Protein AF-A0A536WD05-F1 (afdb_monomer_lite)

pLDDT: mean 82.6, std 15.89, range [33.62, 97.75]

Radius of gyration: 18.98 Å; chains: 1; bounding box: 64×33×50 Å

Structure (mmCIF, N/CA/C/O backbone):
data_AF-A0A536WD05-F1
#
_entry.id   AF-A0A536WD05-F1
#
loop_
_atom_site.group_PDB
_atom_site.id
_atom_site.type_symbol
_atom_site.label_atom_id
_atom_site.label_alt_id
_atom_site.label_comp_id
_atom_site.label_asym_id
_atom_site.label_entity_id
_atom_site.label_seq_id
_atom_site.pdbx_PDB_ins_code
_atom_site.Cartn_x
_atom_site.Cartn_y
_atom_site.Cartn_z
_atom_site.occupancy
_atom_site.B_iso_or_equiv
_atom_site.auth_seq_id
_atom_site.auth_comp_id
_atom_site.auth_asym_id
_atom_site.auth_atom_id
_atom_site.pdbx_PDB_model_num
ATOM 1 N N . MET A 1 1 ? -46.329 0.383 12.039 1.00 33.62 1 MET A N 1
ATOM 2 C CA . MET A 1 1 ? -45.441 0.235 13.213 1.00 33.62 1 MET A CA 1
ATOM 3 C C . MET A 1 1 ? -44.274 -0.648 12.807 1.00 33.62 1 MET A C 1
ATOM 5 O O . MET A 1 1 ? -44.513 -1.799 12.486 1.00 33.62 1 MET A O 1
ATOM 9 N N . ASN A 1 2 ? -43.051 -0.114 12.741 1.00 37.50 2 ASN A N 1
ATOM 10 C CA . ASN A 1 2 ? -41.846 -0.900 12.438 1.00 37.50 2 ASN A CA 1
ATOM 11 C C . ASN A 1 2 ? -40.725 -0.540 13.429 1.00 37.50 2 ASN A C 1
ATOM 13 O O . ASN A 1 2 ? -39.646 -0.077 13.074 1.00 37.50 2 ASN A O 1
ATOM 17 N N . THR A 1 3 ? -41.047 -0.675 14.714 1.00 41.19 3 THR A N 1
ATOM 18 C CA . THR A 1 3 ? -40.271 -0.136 15.839 1.00 41.19 3 THR A CA 1
ATOM 19 C C . THR A 1 3 ? -39.058 -1.006 16.205 1.00 41.19 3 THR A C 1
ATOM 21 O O . THR A 1 3 ? -38.099 -0.501 16.779 1.00 41.19 3 THR A O 1
ATOM 24 N N . MET A 1 4 ? -39.035 -2.291 15.823 1.00 36.94 4 MET A N 1
ATOM 25 C CA . MET A 1 4 ? -37.936 -3.204 16.184 1.00 36.94 4 MET A CA 1
ATOM 26 C C . MET A 1 4 ? -36.643 -2.952 15.397 1.00 36.94 4 MET A C 1
ATOM 28 O O . MET A 1 4 ? -35.573 -2.905 15.994 1.00 36.94 4 MET A O 1
ATOM 32 N N . ALA A 1 5 ? -36.707 -2.730 14.079 1.00 42.25 5 ALA A N 1
ATOM 33 C CA . ALA A 1 5 ? -35.500 -2.541 13.260 1.00 42.25 5 ALA A CA 1
ATOM 34 C C . ALA A 1 5 ? -34.721 -1.259 13.619 1.00 42.25 5 ALA A C 1
ATOM 36 O O . ALA A 1 5 ? -33.502 -1.205 13.457 1.00 42.25 5 ALA A O 1
ATOM 37 N N . SER A 1 6 ? -35.421 -0.242 14.136 1.00 42.59 6 SER A N 1
ATOM 38 C CA . SER A 1 6 ? -34.805 0.992 14.629 1.00 42.59 6 SER A CA 1
ATOM 39 C C . SER A 1 6 ? -34.075 0.762 15.954 1.00 42.59 6 SER A C 1
ATOM 41 O O . SER A 1 6 ? -32.933 1.188 16.083 1.00 42.59 6 SER A O 1
ATOM 43 N N . ALA A 1 7 ? -34.683 0.037 16.901 1.00 37.22 7 ALA A N 1
ATOM 44 C CA . ALA A 1 7 ? -34.113 -0.194 18.231 1.00 37.22 7 ALA A CA 1
ATOM 45 C C . ALA A 1 7 ? -32.790 -0.986 18.193 1.00 37.22 7 ALA A C 1
ATOM 47 O O . ALA A 1 7 ? -31.834 -0.613 18.869 1.00 37.22 7 ALA A O 1
ATOM 48 N N . PHE A 1 8 ? -32.681 -2.011 17.335 1.00 37.34 8 PHE A N 1
ATOM 49 C CA . PHE A 1 8 ? -31.448 -2.806 17.198 1.00 37.34 8 PHE A CA 1
ATOM 50 C C . PHE A 1 8 ? -30.263 -2.032 16.592 1.00 37.34 8 PHE A C 1
ATOM 52 O O . PHE A 1 8 ? -29.109 -2.354 16.876 1.00 37.34 8 PHE A O 1
ATOM 59 N N . LYS A 1 9 ? -30.519 -1.012 15.760 1.00 48.38 9 LYS A N 1
ATOM 60 C CA . LYS A 1 9 ? -29.463 -0.125 15.239 1.00 48.38 9 LYS A CA 1
ATOM 61 C C . LYS A 1 9 ? -28.975 0.855 16.305 1.00 48.38 9 LYS A C 1
ATOM 63 O O . LYS A 1 9 ? -27.773 1.079 16.417 1.00 48.38 9 LYS A O 1
ATOM 68 N N . THR A 1 10 ? -29.889 1.403 17.106 1.00 47.12 10 THR A N 1
ATOM 69 C CA . THR A 1 10 ? -29.554 2.363 18.169 1.00 47.12 10 THR A CA 1
ATOM 70 C C . THR A 1 10 ? -28.717 1.723 19.282 1.00 47.12 10 THR A C 1
ATOM 72 O O . THR A 1 10 ? -27.829 2.374 19.829 1.00 47.12 10 THR A O 1
ATOM 75 N N . ASP A 1 11 ? -28.938 0.438 19.573 1.00 50.78 11 ASP A N 1
ATOM 76 C CA . ASP A 1 11 ? -28.195 -0.298 20.606 1.00 50.78 11 ASP A CA 1
ATOM 77 C C . ASP A 1 11 ? -26.750 -0.637 20.185 1.00 50.78 11 ASP A C 1
ATOM 79 O O . ASP A 1 11 ? -25.825 -0.589 20.995 1.00 50.78 11 ASP A O 1
ATOM 83 N N . ARG A 1 12 ? -26.515 -0.901 18.888 1.00 54.47 12 ARG A N 1
ATOM 84 C CA . ARG A 1 12 ? -25.163 -1.140 18.345 1.00 54.47 12 ARG A CA 1
ATOM 85 C C . ARG A 1 12 ? -24.287 0.111 18.343 1.00 54.47 12 ARG A C 1
ATOM 87 O O . ARG A 1 12 ? -23.110 0.007 18.671 1.00 54.47 12 ARG A O 1
ATOM 94 N N . ALA A 1 13 ? -24.847 1.279 18.025 1.00 52.22 13 ALA A N 1
ATOM 95 C CA . ALA A 1 13 ? -24.113 2.545 18.072 1.00 52.22 13 ALA A CA 1
ATOM 96 C C . ALA A 1 13 ? -23.772 2.961 19.518 1.00 52.22 13 ALA A C 1
ATOM 98 O O . ALA A 1 13 ? -22.668 3.432 19.776 1.00 52.22 13 ALA A O 1
ATOM 99 N N . ARG A 1 14 ? -24.668 2.699 20.485 1.00 57.09 14 ARG A N 1
ATOM 100 C CA . ARG A 1 14 ? -24.424 2.938 21.924 1.00 57.09 14 ARG A CA 1
ATOM 101 C C . ARG A 1 14 ? -23.335 2.050 22.535 1.00 57.09 14 ARG A C 1
ATOM 103 O O . ARG A 1 14 ? -22.812 2.384 23.593 1.00 57.09 14 ARG A O 1
ATOM 110 N N . ALA A 1 15 ? -22.978 0.941 21.889 1.00 66.62 15 ALA A N 1
ATOM 111 C CA . ALA A 1 15 ? -21.948 0.030 22.381 1.00 66.62 15 ALA A CA 1
ATOM 112 C C . ALA A 1 15 ? -20.508 0.543 22.171 1.00 66.62 15 ALA A C 1
ATOM 114 O O . ALA A 1 15 ? -19.585 0.007 22.796 1.00 66.62 15 ALA A O 1
ATOM 115 N N . TRP A 1 16 ? -20.307 1.547 21.311 1.00 75.19 16 TRP A N 1
ATOM 116 C CA . TRP A 1 16 ? -18.997 2.115 20.981 1.00 75.19 16 TRP A CA 1
ATOM 117 C C . TRP A 1 16 ? -18.720 3.382 21.794 1.00 75.19 16 TRP A C 1
ATOM 119 O O . TRP A 1 16 ? -18.920 4.499 21.324 1.00 75.19 16 TRP A O 1
ATOM 129 N N . THR A 1 17 ? -18.258 3.207 23.033 1.00 80.75 17 THR A N 1
ATOM 130 C CA . THR A 1 17 ? -17.776 4.323 23.862 1.00 80.75 17 THR A CA 1
ATOM 131 C C . THR A 1 17 ? -16.329 4.682 23.514 1.00 80.75 17 THR A C 1
ATOM 133 O O . THR A 1 17 ? -15.600 3.857 22.951 1.00 80.75 17 THR A O 1
ATOM 136 N N . ARG A 1 18 ? -15.885 5.898 23.869 1.00 80.06 18 ARG A N 1
ATOM 137 C CA . ARG A 1 18 ? -14.499 6.345 23.633 1.00 80.06 18 AR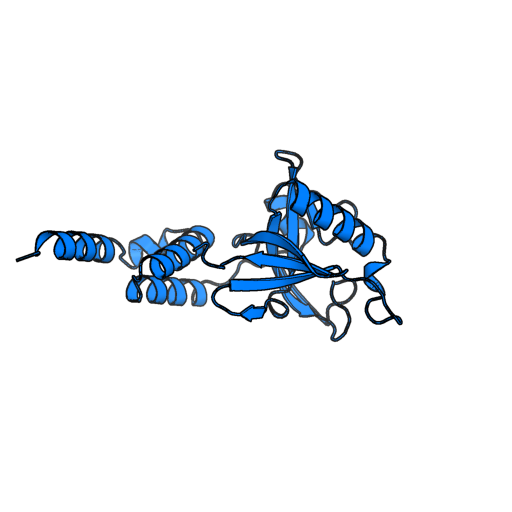G A CA 1
ATOM 138 C C . ARG A 1 18 ? -13.488 5.392 24.273 1.00 80.06 18 ARG A C 1
ATOM 140 O O . ARG A 1 18 ? -12.523 5.014 23.623 1.00 80.06 18 ARG A O 1
ATOM 147 N N . GLU A 1 19 ? -13.773 4.904 25.478 1.00 82.62 19 GLU A N 1
ATOM 148 C CA . GLU A 1 19 ? -12.911 3.977 26.219 1.00 82.62 19 GLU A CA 1
ATOM 149 C C . GLU A 1 19 ? -12.707 2.649 25.477 1.00 82.62 19 GLU A C 1
ATOM 151 O O . GLU A 1 19 ? -11.612 2.092 25.493 1.00 82.62 19 GLU A O 1
ATOM 156 N N . ARG A 1 20 ? -13.744 2.130 24.802 1.00 85.88 20 ARG A N 1
ATOM 157 C CA . ARG A 1 20 ? -13.625 0.905 23.994 1.00 85.88 20 ARG A CA 1
ATOM 158 C C . ARG A 1 20 ? -12.842 1.145 22.715 1.00 85.88 20 ARG A C 1
ATOM 160 O O . ARG A 1 20 ? -12.033 0.305 22.334 1.00 85.88 20 ARG A O 1
ATOM 167 N N . LEU A 1 21 ? -13.081 2.277 22.059 1.00 87.94 21 LEU A N 1
ATOM 168 C CA . LEU A 1 21 ? -12.335 2.655 20.862 1.00 87.94 21 LEU A CA 1
ATOM 169 C C . LEU A 1 21 ? -10.852 2.872 21.177 1.00 87.94 21 LEU A C 1
ATOM 171 O O . LEU A 1 21 ? -10.001 2.524 20.361 1.00 87.94 21 LEU A O 1
ATOM 175 N N . ASP A 1 22 ? -10.530 3.352 22.380 1.00 85.12 22 ASP A N 1
ATOM 176 C CA . ASP A 1 22 ? -9.147 3.557 22.794 1.00 85.12 22 ASP A CA 1
ATOM 177 C C . ASP A 1 22 ? -8.346 2.257 22.970 1.00 85.12 22 ASP A C 1
ATOM 179 O O . ASP A 1 22 ? -7.123 2.257 22.817 1.00 85.12 22 ASP A O 1
ATOM 183 N N . GLN A 1 23 ? -9.014 1.127 23.198 1.00 88.50 23 GLN A N 1
ATOM 184 C CA . GLN A 1 23 ? -8.363 -0.185 23.303 1.00 88.50 23 GLN A CA 1
ATOM 185 C C . GLN A 1 23 ? -8.034 -0.813 21.944 1.00 88.50 23 GLN A C 1
ATOM 187 O O . GLN A 1 23 ? -7.237 -1.747 21.879 1.00 88.50 23 GLN A O 1
ATOM 192 N N . LEU A 1 24 ? -8.634 -0.318 20.860 1.00 88.88 24 LEU A N 1
ATOM 193 C CA . LEU A 1 24 ? -8.405 -0.843 19.520 1.00 88.88 24 LEU A CA 1
ATOM 194 C C . LEU A 1 24 ? -7.033 -0.415 18.994 1.00 88.88 24 LEU A C 1
ATOM 196 O O . LEU A 1 24 ? -6.584 0.716 19.199 1.00 88.88 24 LEU A O 1
ATOM 200 N N . SER A 1 25 ? -6.375 -1.297 18.247 1.00 87.31 25 SER A N 1
ATOM 201 C CA . SER A 1 25 ? -5.218 -0.933 17.431 1.00 87.31 25 SER A CA 1
ATOM 202 C C . SER A 1 25 ? -5.602 0.087 16.354 1.00 87.31 25 SER A C 1
ATOM 204 O O . SER A 1 25 ? -6.771 0.248 15.988 1.00 87.31 25 SER A O 1
ATOM 206 N N . ARG A 1 26 ? -4.602 0.770 15.781 1.00 87.19 26 ARG A N 1
ATOM 207 C CA . ARG A 1 26 ? -4.830 1.701 14.668 1.00 87.19 26 ARG A CA 1
ATOM 208 C C . ARG A 1 26 ? -5.541 1.018 13.494 1.00 87.19 26 ARG A C 1
ATOM 210 O O . ARG A 1 26 ? -6.485 1.583 12.949 1.00 87.19 26 ARG A O 1
ATOM 217 N N . GLN A 1 27 ? -5.135 -0.204 13.140 1.00 85.06 27 GLN A N 1
ATOM 218 C CA . GLN A 1 27 ? -5.760 -0.963 12.054 1.00 85.06 27 GLN A CA 1
ATOM 219 C C . GLN A 1 27 ? -7.220 -1.315 12.351 1.00 85.06 27 GLN A C 1
ATOM 221 O O . GLN A 1 27 ? -8.063 -1.246 11.458 1.00 85.06 27 GLN A O 1
ATOM 226 N N . GLU A 1 28 ? -7.535 -1.692 13.589 1.00 89.38 28 GLU A N 1
ATOM 227 C CA . GLU A 1 28 ? -8.911 -1.984 13.993 1.00 89.38 28 GLU A CA 1
ATOM 228 C C . GLU A 1 28 ? -9.788 -0.734 13.932 1.00 89.38 28 GLU A C 1
ATOM 230 O O . GLU A 1 28 ? -10.897 -0.816 13.409 1.00 89.38 28 GLU A O 1
ATOM 235 N N . LEU A 1 29 ? -9.277 0.429 14.354 1.00 90.62 29 LEU A N 1
ATOM 236 C CA . LEU A 1 29 ? -9.972 1.711 14.197 1.00 90.62 29 LEU A CA 1
ATOM 237 C C . LEU A 1 29 ? -10.206 2.070 12.725 1.00 90.62 29 LEU A C 1
ATOM 239 O O . LEU A 1 29 ? -11.310 2.478 12.372 1.00 90.62 29 LEU A O 1
ATOM 243 N N . VAL A 1 30 ? -9.212 1.874 11.850 1.00 88.25 30 VAL A N 1
ATOM 244 C CA . VAL A 1 30 ? -9.361 2.086 10.396 1.00 88.25 30 VAL A CA 1
ATOM 245 C C . VAL A 1 30 ? -10.428 1.154 9.814 1.00 88.25 30 VAL A C 1
ATOM 247 O O . VAL A 1 30 ? -11.301 1.590 9.061 1.00 88.25 30 VAL A O 1
ATOM 250 N N . ASN A 1 31 ? -10.402 -0.128 10.184 1.00 87.69 31 ASN A N 1
ATOM 251 C CA . ASN A 1 31 ? -11.386 -1.107 9.723 1.00 87.69 31 ASN A CA 1
ATOM 252 C C . ASN A 1 31 ? -12.795 -0.776 10.234 1.00 87.69 31 ASN A C 1
ATOM 254 O O . ASN A 1 31 ? -13.767 -0.882 9.483 1.00 87.69 31 ASN A O 1
ATOM 258 N N . LEU A 1 32 ? -12.915 -0.367 11.499 1.00 90.50 32 LEU A N 1
ATOM 259 C CA . LEU A 1 32 ? -14.179 0.032 12.105 1.00 90.50 32 LEU A CA 1
ATOM 260 C C . LEU A 1 32 ? -14.742 1.283 11.432 1.00 90.50 32 LEU A C 1
ATOM 262 O O . LEU A 1 32 ? -15.916 1.287 11.071 1.00 90.50 32 LEU A O 1
ATOM 266 N N . GLN A 1 33 ? -13.906 2.290 11.175 1.00 89.50 33 GLN A N 1
ATOM 267 C CA . GLN A 1 33 ? -14.286 3.491 10.434 1.00 89.50 33 GLN A CA 1
ATOM 268 C C . GLN A 1 33 ? -14.847 3.137 9.050 1.00 89.50 33 GLN A C 1
ATOM 270 O O . GLN A 1 33 ? -15.940 3.582 8.694 1.00 89.50 33 GLN A O 1
ATOM 275 N N . ALA A 1 34 ? -14.135 2.305 8.282 1.00 85.50 34 ALA A N 1
ATOM 276 C CA . ALA A 1 34 ? -14.573 1.880 6.953 1.00 85.50 34 ALA A CA 1
ATOM 277 C C . ALA A 1 34 ? -15.900 1.099 7.005 1.00 85.50 34 ALA A C 1
ATOM 279 O O . ALA A 1 34 ? -16.791 1.299 6.175 1.00 85.50 34 ALA A O 1
ATOM 280 N N . ASN A 1 35 ? -16.069 0.236 8.011 1.00 87.75 35 ASN A N 1
ATOM 281 C CA . ASN A 1 35 ? -17.315 -0.495 8.232 1.00 87.75 35 ASN A CA 1
ATOM 282 C C . ASN A 1 35 ? -18.477 0.432 8.604 1.00 87.75 35 ASN A C 1
ATOM 284 O O . ASN A 1 35 ? -19.557 0.297 8.030 1.00 87.75 35 ASN A O 1
ATOM 288 N N . ALA A 1 36 ? -18.257 1.388 9.507 1.00 88.00 36 ALA A N 1
ATOM 289 C CA . ALA A 1 36 ? -19.250 2.376 9.911 1.00 88.00 36 ALA A CA 1
ATOM 290 C C . ALA A 1 36 ? -19.717 3.213 8.709 1.00 88.00 36 ALA A C 1
ATOM 292 O O . ALA A 1 36 ? -20.918 3.342 8.470 1.00 88.00 36 ALA A O 1
ATOM 293 N N . GLN A 1 37 ? -18.786 3.672 7.863 1.00 86.12 37 GLN A N 1
ATOM 294 C CA . GLN A 1 37 ? -19.106 4.356 6.604 1.00 86.12 37 GLN A CA 1
ATOM 295 C C . GLN A 1 37 ? -19.948 3.483 5.666 1.00 86.12 37 GLN A C 1
ATOM 297 O O . GLN A 1 37 ? -20.934 3.950 5.093 1.00 86.12 37 GLN A O 1
ATOM 302 N N . ARG A 1 38 ? -19.596 2.198 5.522 1.00 82.50 38 ARG A N 1
ATOM 303 C CA . ARG A 1 38 ? -20.345 1.246 4.689 1.00 82.50 38 ARG A CA 1
ATOM 304 C C . ARG A 1 38 ? -21.769 1.015 5.204 1.00 82.50 38 ARG A C 1
ATOM 306 O O . ARG A 1 38 ? -22.671 0.823 4.393 1.00 82.50 38 ARG A O 1
ATOM 313 N N . LEU A 1 39 ? -21.962 1.034 6.522 1.00 86.31 39 LEU A N 1
ATOM 314 C CA . LEU A 1 39 ? -23.250 0.814 7.188 1.00 86.31 39 LEU A CA 1
ATOM 315 C C . LEU A 1 39 ? -24.082 2.097 7.374 1.00 86.31 39 LEU A C 1
ATOM 317 O O . LEU A 1 39 ? -25.237 2.010 7.788 1.00 86.31 39 LEU A O 1
ATOM 321 N N . GLY A 1 40 ? -23.531 3.268 7.036 1.00 83.25 40 GLY A N 1
ATOM 322 C CA . GLY A 1 40 ? -24.191 4.565 7.209 1.00 83.25 40 GLY A CA 1
ATOM 323 C C . GLY A 1 40 ? -24.153 5.107 8.643 1.00 83.25 40 GLY A C 1
ATOM 324 O O . GLY A 1 40 ? -24.903 6.024 8.964 1.00 83.25 40 GLY A O 1
ATOM 325 N N . GLU A 1 41 ? -23.288 4.569 9.503 1.00 87.75 41 GLU A N 1
ATOM 326 C CA . GLU A 1 41 ? -23.102 5.000 10.894 1.00 87.75 41 GLU A CA 1
ATOM 327 C C . GLU A 1 41 ? -22.134 6.196 10.961 1.00 87.75 41 GLU A C 1
ATOM 329 O O . GLU A 1 41 ? -20.961 6.064 11.313 1.00 87.75 41 GLU A O 1
ATOM 334 N N . GLN A 1 42 ? -22.615 7.380 10.564 1.00 85.25 42 GLN A N 1
ATOM 335 C CA . GLN A 1 42 ? -21.770 8.571 10.380 1.00 85.25 42 GLN A CA 1
ATOM 336 C C . GLN A 1 42 ? -21.097 9.060 11.671 1.00 85.25 42 GLN A C 1
ATOM 338 O O . GLN A 1 42 ? -19.925 9.426 11.636 1.00 85.25 42 GLN A O 1
ATOM 343 N N . GLU A 1 43 ? -21.799 9.028 12.807 1.00 87.38 43 GLU A N 1
ATOM 344 C CA . GLU A 1 43 ? -21.253 9.466 14.102 1.00 87.38 43 GLU A CA 1
ATOM 345 C C . GLU A 1 43 ? -20.075 8.590 14.547 1.00 87.38 43 GLU A C 1
ATOM 347 O O . GLU A 1 43 ? -19.021 9.102 14.920 1.00 87.38 43 GLU A O 1
ATOM 352 N N . LEU A 1 44 ? -20.209 7.265 14.421 1.00 88.06 44 LEU A N 1
ATOM 353 C CA . LEU A 1 44 ? -19.131 6.326 14.731 1.00 88.06 44 LEU A CA 1
ATOM 354 C C . LEU A 1 44 ? -17.944 6.497 13.776 1.00 88.06 44 LEU A C 1
ATOM 356 O O . LEU A 1 44 ? -16.791 6.477 14.210 1.00 88.06 44 LEU A O 1
ATOM 360 N N . ALA A 1 45 ? -18.210 6.700 12.482 1.00 88.94 45 ALA A N 1
ATOM 361 C CA . ALA A 1 45 ? -17.164 6.958 11.497 1.00 88.94 45 ALA A CA 1
ATOM 362 C C . ALA A 1 45 ? -16.385 8.251 11.802 1.00 88.94 45 ALA A C 1
ATOM 364 O O . ALA A 1 45 ? -15.160 8.266 11.665 1.00 88.94 45 ALA A O 1
ATOM 365 N N . ALA A 1 46 ? -17.076 9.311 12.233 1.00 88.81 46 ALA A N 1
ATOM 366 C CA . ALA A 1 46 ? -16.462 10.575 12.633 1.00 88.81 46 ALA A CA 1
ATOM 367 C C . ALA A 1 46 ? -15.650 10.434 13.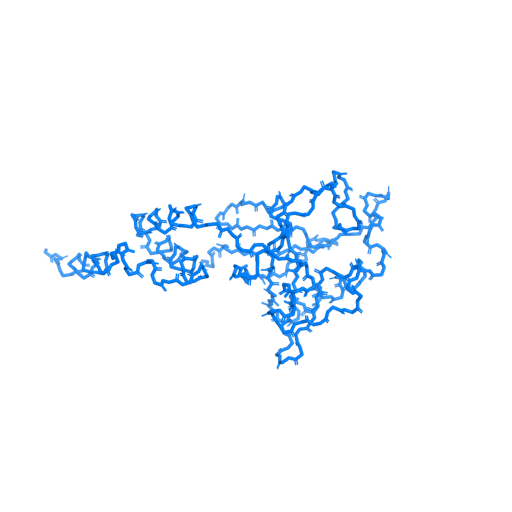929 1.00 88.81 46 ALA A C 1
ATOM 369 O O . ALA A 1 46 ? -14.526 10.925 14.000 1.00 88.81 46 ALA A O 1
ATOM 370 N N . LEU A 1 47 ? -16.163 9.698 14.921 1.00 89.56 47 LEU A N 1
ATOM 371 C CA . LEU A 1 47 ? -15.444 9.431 16.168 1.00 89.56 47 LEU A CA 1
ATOM 372 C C . LEU A 1 47 ? -14.162 8.621 15.926 1.00 89.56 47 LEU A C 1
ATOM 374 O O . LEU A 1 47 ? -13.101 8.974 16.437 1.00 89.56 47 LEU A O 1
ATOM 378 N N . CYS A 1 48 ? -14.229 7.582 15.086 1.00 90.56 48 CYS A N 1
ATOM 379 C CA . CYS A 1 48 ? -13.036 6.838 14.677 1.00 90.56 48 CYS A CA 1
ATOM 380 C C . CYS A 1 48 ? -12.040 7.739 13.927 1.00 90.56 48 CYS A C 1
ATOM 382 O O . CYS A 1 48 ? -10.837 7.617 14.147 1.00 90.56 48 CYS A O 1
ATOM 384 N N . ALA A 1 49 ? -12.521 8.649 13.068 1.00 88.94 49 ALA A N 1
ATOM 385 C CA . ALA A 1 49 ? -11.667 9.598 12.349 1.00 88.94 49 ALA A CA 1
ATOM 386 C C . ALA A 1 49 ? -10.896 10.511 13.312 1.00 88.94 49 ALA A C 1
ATOM 388 O O . ALA A 1 49 ? -9.676 10.605 13.206 1.00 88.94 49 ALA A O 1
ATOM 389 N N . ALA A 1 50 ? -11.591 11.112 14.282 1.00 88.69 50 ALA A N 1
ATOM 390 C CA . ALA A 1 50 ? -10.985 11.992 15.278 1.00 88.69 50 ALA A CA 1
ATOM 391 C C . ALA A 1 50 ? -9.908 11.263 16.100 1.00 88.69 50 ALA A C 1
ATOM 393 O O . ALA A 1 50 ? -8.788 11.751 16.230 1.00 88.69 50 ALA A O 1
ATOM 394 N N . LEU A 1 51 ? -10.191 10.042 16.568 1.00 89.81 51 LEU A N 1
ATOM 395 C CA . LEU A 1 51 ? -9.207 9.233 17.301 1.00 89.81 51 LEU A CA 1
ATOM 396 C C . LEU A 1 51 ? -7.990 8.857 16.438 1.00 89.81 51 LEU A C 1
ATOM 398 O O . LEU A 1 51 ? -6.864 8.796 16.930 1.00 89.81 51 LEU A O 1
ATOM 402 N N . LEU A 1 52 ? -8.187 8.607 15.141 1.00 88.69 52 LEU A N 1
ATOM 403 C CA . LEU A 1 52 ? -7.092 8.322 14.207 1.00 88.69 52 LEU A CA 1
ATOM 404 C C . LEU A 1 52 ? -6.210 9.545 13.919 1.00 88.69 52 LEU A C 1
ATOM 406 O O . LEU A 1 52 ? -5.029 9.355 13.595 1.00 88.69 52 LEU A O 1
ATOM 410 N N . GLU A 1 53 ? -6.771 10.753 14.008 1.00 84.75 53 GLU A N 1
ATOM 411 C CA . GLU A 1 53 ? -6.051 12.027 13.900 1.00 84.75 53 GLU A CA 1
ATOM 412 C C . GLU A 1 53 ? -5.271 12.354 15.175 1.00 84.75 53 GLU A C 1
ATOM 414 O O . GLU A 1 53 ? -4.103 12.728 15.087 1.00 84.75 53 GLU A O 1
ATOM 419 N N . GLU A 1 54 ? -5.874 12.146 16.349 1.00 85.94 54 GLU A N 1
ATOM 420 C CA . GLU A 1 54 ? -5.222 12.339 17.651 1.00 85.94 54 GLU A CA 1
ATOM 421 C C . GLU A 1 54 ? -4.047 11.369 17.860 1.00 85.94 54 GLU A C 1
ATOM 423 O O . GLU A 1 54 ? -3.063 11.698 18.527 1.00 85.94 54 GLU A O 1
ATOM 428 N N . ARG A 1 55 ? -4.123 10.163 17.283 1.00 84.31 55 ARG A N 1
ATOM 429 C CA . ARG A 1 55 ? -3.076 9.148 17.431 1.00 84.31 55 ARG A CA 1
ATOM 430 C C . ARG A 1 55 ? -1.881 9.427 16.523 1.00 84.31 55 ARG A C 1
ATOM 432 O O . ARG A 1 55 ? -2.012 9.284 15.298 1.00 84.31 55 ARG A O 1
ATOM 439 N N . PRO A 1 56 ? -0.685 9.688 17.087 1.00 77.06 56 PRO A N 1
ATOM 440 C CA . PRO A 1 56 ? 0.518 9.808 16.283 1.00 77.06 56 PRO A CA 1
ATOM 441 C C . PRO A 1 56 ? 0.770 8.499 15.532 1.00 77.06 56 PRO A C 1
ATOM 443 O O . PRO A 1 56 ? 0.659 7.402 16.083 1.00 77.06 56 PRO A O 1
ATOM 446 N N . ARG A 1 57 ? 1.104 8.608 14.245 1.00 79.94 57 ARG A N 1
ATOM 447 C CA . ARG A 1 57 ? 1.496 7.445 13.444 1.00 79.94 57 ARG A CA 1
ATOM 448 C C . ARG A 1 57 ? 2.871 6.982 13.897 1.00 79.94 57 ARG A C 1
ATOM 450 O O . ARG A 1 57 ? 3.811 7.777 13.934 1.00 79.94 57 ARG A O 1
ATOM 457 N N . LYS A 1 58 ? 3.012 5.688 14.171 1.00 81.31 58 LYS A N 1
ATOM 458 C CA . LYS A 1 58 ? 4.315 5.085 14.439 1.00 81.31 58 LYS A CA 1
ATOM 459 C C . LYS A 1 58 ? 5.031 4.809 13.119 1.00 81.31 58 LYS A C 1
ATOM 461 O O . LYS A 1 58 ? 5.000 3.701 12.590 1.00 81.31 58 LYS A O 1
ATOM 466 N N . LEU A 1 59 ? 5.644 5.854 12.570 1.00 87.25 59 LEU A N 1
ATOM 467 C CA . LEU A 1 59 ? 6.419 5.752 11.340 1.00 87.25 59 LEU A CA 1
ATOM 468 C C . LEU A 1 59 ? 7.732 5.013 11.601 1.00 87.25 59 LEU A C 1
ATOM 470 O O . LEU A 1 59 ? 8.404 5.242 12.608 1.00 87.25 59 LEU A O 1
ATOM 474 N N . MET A 1 60 ? 8.105 4.127 10.684 1.00 89.69 60 MET A N 1
ATOM 475 C CA . MET A 1 60 ? 9.350 3.371 10.779 1.00 89.69 60 MET A CA 1
ATOM 476 C C . MET A 1 60 ? 10.116 3.334 9.452 1.00 89.69 60 MET A C 1
ATOM 478 O O . MET A 1 60 ? 9.536 3.602 8.394 1.00 89.69 60 MET A O 1
ATOM 482 N N . PRO A 1 61 ? 11.423 3.008 9.479 1.00 89.38 61 PRO A N 1
ATOM 483 C CA . PRO A 1 61 ? 12.206 2.832 8.262 1.00 89.38 61 PRO A CA 1
ATOM 484 C C . PRO A 1 61 ? 11.597 1.770 7.344 1.00 89.38 61 PRO A C 1
ATOM 486 O O . PRO A 1 61 ? 11.066 0.767 7.826 1.00 89.38 61 PRO A O 1
ATOM 489 N N . ARG A 1 62 ? 11.737 1.954 6.022 1.00 89.50 62 ARG A N 1
ATOM 490 C CA . ARG A 1 62 ? 11.163 1.060 5.002 1.00 89.50 62 ARG A CA 1
ATOM 491 C C . ARG A 1 62 ? 11.450 -0.411 5.284 1.00 89.50 62 ARG A C 1
ATOM 493 O O . ARG A 1 62 ? 10.529 -1.213 5.324 1.00 89.50 62 ARG A O 1
ATOM 500 N N . THR A 1 63 ? 12.715 -0.757 5.495 1.00 91.25 63 THR A N 1
ATOM 501 C CA . THR A 1 63 ? 13.139 -2.145 5.717 1.00 91.25 63 THR A CA 1
ATOM 502 C C . THR A 1 63 ? 12.403 -2.780 6.895 1.00 91.25 63 THR A C 1
ATOM 504 O O . THR A 1 63 ? 11.796 -3.833 6.733 1.00 91.25 63 THR A O 1
ATOM 507 N N . ARG A 1 64 ? 12.332 -2.078 8.033 1.00 92.44 64 ARG A N 1
ATOM 508 C CA . ARG A 1 64 ? 11.595 -2.540 9.218 1.00 92.44 64 ARG A CA 1
ATOM 509 C C . ARG A 1 64 ? 10.091 -2.660 8.980 1.00 92.44 64 ARG A C 1
ATOM 511 O O . ARG A 1 64 ? 9.480 -3.582 9.507 1.00 92.44 64 ARG A O 1
ATOM 518 N N . ALA A 1 65 ? 9.497 -1.771 8.182 1.00 92.31 65 ALA A N 1
ATOM 519 C CA . ALA A 1 65 ? 8.077 -1.861 7.844 1.00 92.31 65 ALA A CA 1
ATOM 520 C C . ALA A 1 65 ? 7.759 -3.128 7.039 1.00 92.31 65 ALA A C 1
ATOM 522 O O . ALA A 1 65 ? 6.777 -3.805 7.328 1.00 92.31 65 ALA A O 1
ATOM 523 N N . PHE A 1 66 ? 8.603 -3.482 6.067 1.00 93.69 66 PHE A N 1
ATOM 524 C CA . PHE A 1 66 ? 8.455 -4.728 5.311 1.00 93.69 66 PHE A CA 1
ATOM 525 C C . PHE A 1 66 ? 8.702 -5.963 6.190 1.00 93.69 66 PHE A C 1
ATOM 527 O O . PHE A 1 66 ? 7.914 -6.908 6.147 1.00 93.69 66 PHE A O 1
ATOM 534 N N . GLU A 1 67 ? 9.720 -5.935 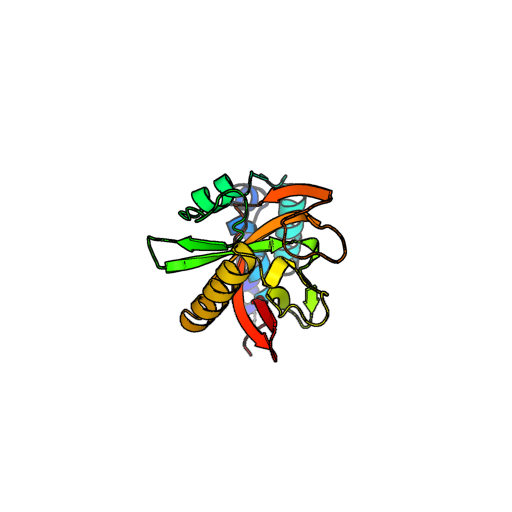7.051 1.00 94.62 67 GLU A N 1
ATOM 535 C CA . GLU A 1 67 ? 10.013 -7.027 7.989 1.00 94.62 67 GLU A CA 1
ATOM 536 C C . GLU A 1 67 ? 8.871 -7.256 8.990 1.00 94.62 67 GLU A C 1
ATOM 538 O O . GLU A 1 67 ? 8.497 -8.400 9.243 1.00 94.62 67 GLU 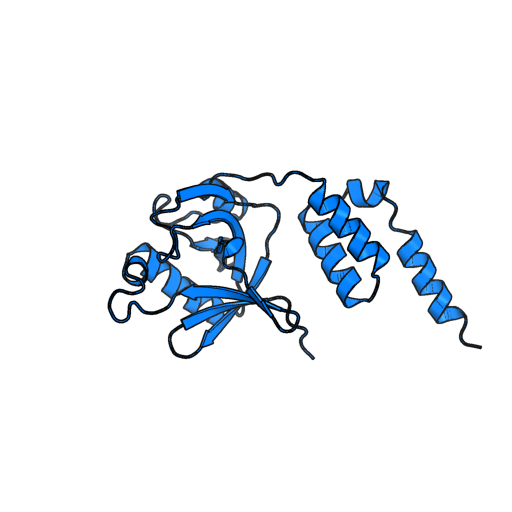A O 1
ATOM 543 N N . ALA A 1 68 ? 8.230 -6.191 9.488 1.00 92.50 68 ALA A N 1
ATOM 544 C CA . ALA A 1 68 ? 7.024 -6.281 10.320 1.00 92.50 68 ALA A CA 1
ATOM 545 C C . ALA A 1 68 ? 5.834 -6.932 9.583 1.00 92.50 68 ALA A C 1
ATOM 547 O O . ALA A 1 68 ? 4.877 -7.407 10.200 1.00 92.50 68 ALA A O 1
ATOM 548 N N . ARG A 1 69 ? 5.893 -6.990 8.248 1.00 91.94 69 ARG A N 1
ATOM 549 C CA . ARG A 1 69 ? 4.965 -7.728 7.383 1.00 91.94 69 ARG A CA 1
ATOM 550 C C . ARG A 1 69 ? 5.533 -9.069 6.906 1.00 91.94 69 ARG A C 1
ATOM 552 O O . ARG A 1 69 ? 4.970 -9.675 6.005 1.00 91.94 69 ARG A O 1
ATOM 559 N N . GLY A 1 70 ? 6.624 -9.566 7.483 1.00 94.38 70 GLY A N 1
ATOM 560 C CA . GLY A 1 70 ? 7.238 -10.835 7.081 1.00 94.38 70 GLY A CA 1
ATOM 561 C C . GLY A 1 70 ? 7.805 -10.822 5.657 1.00 94.38 70 GLY A C 1
ATOM 562 O O . GLY A 1 70 ? 7.887 -11.871 5.013 1.00 94.38 70 GLY A O 1
ATOM 563 N N . VAL A 1 71 ? 8.152 -9.641 5.143 1.00 96.19 71 VAL A N 1
ATOM 564 C CA . VAL A 1 71 ? 8.766 -9.463 3.828 1.00 96.19 71 VAL A CA 1
ATOM 565 C C . VAL A 1 71 ? 10.206 -9.010 4.001 1.00 96.19 71 VAL A C 1
ATOM 567 O O . VAL A 1 71 ? 10.480 -7.985 4.616 1.00 96.19 71 VAL A O 1
ATOM 570 N N . TRP A 1 72 ? 11.122 -9.753 3.389 1.00 95.50 72 TRP A N 1
ATOM 571 C CA . TRP A 1 72 ? 12.519 -9.362 3.256 1.00 95.50 72 TRP A CA 1
ATOM 572 C C . TRP A 1 72 ? 12.726 -8.849 1.838 1.00 95.50 72 TRP A C 1
ATOM 574 O O . TRP A 1 72 ? 12.503 -9.583 0.876 1.00 95.50 72 TRP A O 1
ATOM 584 N N . LEU A 1 73 ? 13.092 -7.574 1.720 1.00 93.69 73 LEU A N 1
ATOM 585 C CA . LEU A 1 73 ? 13.343 -6.925 0.434 1.00 93.69 73 LEU A CA 1
ATOM 586 C C . LEU A 1 73 ? 14.560 -7.549 -0.258 1.00 93.69 73 LEU A C 1
ATOM 588 O O . LEU A 1 73 ? 15.547 -7.856 0.412 1.00 93.69 73 LEU A O 1
ATOM 592 N N . TYR A 1 74 ? 14.496 -7.692 -1.585 1.00 92.31 74 TYR A N 1
ATOM 593 C CA . TYR A 1 74 ? 15.607 -8.226 -2.375 1.00 92.31 74 TYR A CA 1
ATOM 594 C C . TYR A 1 74 ? 16.843 -7.321 -2.284 1.00 92.31 74 TYR A C 1
ATOM 596 O O . TYR A 1 74 ? 17.923 -7.784 -1.921 1.00 92.31 74 TYR A O 1
ATOM 604 N N . ASP A 1 75 ? 16.669 -6.018 -2.525 1.00 90.94 75 ASP A N 1
ATOM 605 C CA . ASP A 1 75 ? 17.668 -4.993 -2.234 1.00 90.94 75 ASP A CA 1
ATOM 606 C C . ASP A 1 75 ? 17.095 -3.975 -1.228 1.00 90.94 75 ASP A C 1
ATOM 608 O O . ASP A 1 75 ? 16.323 -3.086 -1.601 1.00 90.94 75 ASP A O 1
ATOM 612 N N . PRO A 1 76 ? 17.504 -4.026 0.054 1.00 87.88 76 PRO A N 1
ATOM 613 C CA . PRO A 1 76 ? 17.053 -3.097 1.087 1.00 87.88 76 PRO A CA 1
ATOM 614 C C . PRO A 1 76 ? 17.337 -1.618 0.810 1.00 87.88 76 PRO A C 1
ATOM 616 O O . PRO A 1 76 ? 16.831 -0.778 1.557 1.00 87.88 76 PRO A O 1
ATOM 619 N N . ARG A 1 77 ? 18.153 -1.277 -0.201 1.00 84.00 77 ARG A N 1
ATOM 620 C CA . ARG A 1 77 ? 18.458 0.101 -0.617 1.00 84.00 77 ARG A CA 1
ATOM 621 C C . ARG A 1 77 ? 17.503 0.606 -1.689 1.00 84.00 77 ARG A C 1
ATOM 623 O O . ARG A 1 77 ? 17.108 1.770 -1.620 1.00 84.00 77 ARG A O 1
ATOM 630 N N . THR A 1 78 ? 17.073 -0.244 -2.614 1.00 85.50 78 THR A N 1
ATOM 631 C CA . THR A 1 78 ? 16.325 0.195 -3.802 1.00 85.50 78 THR A CA 1
ATOM 632 C C . THR A 1 78 ? 14.940 -0.432 -3.945 1.00 85.50 78 THR A C 1
ATOM 634 O O . THR A 1 78 ? 14.074 0.205 -4.535 1.00 85.50 78 THR A O 1
ATOM 637 N N . SER A 1 79 ? 14.670 -1.602 -3.362 1.00 90.06 79 SER A N 1
ATOM 638 C CA . SER A 1 79 ? 13.380 -2.286 -3.489 1.00 90.06 79 SER A CA 1
ATOM 639 C C . SER A 1 79 ? 12.257 -1.561 -2.737 1.00 90.06 79 SER A C 1
ATOM 641 O O . SER A 1 79 ? 12.401 -1.143 -1.587 1.00 90.06 79 SER A O 1
ATOM 643 N N . TRP A 1 80 ? 11.096 -1.455 -3.385 1.00 90.88 80 TRP A N 1
ATOM 644 C CA . TRP A 1 80 ? 9.887 -0.796 -2.855 1.00 90.88 80 TRP A CA 1
ATOM 645 C C . TRP A 1 80 ? 8.666 -1.717 -2.796 1.00 90.88 80 TRP A C 1
ATOM 647 O O . TRP A 1 80 ? 7.529 -1.285 -2.593 1.00 90.88 80 TRP A O 1
ATOM 657 N N . SER A 1 81 ? 8.905 -3.003 -2.999 1.00 94.12 81 SER A N 1
ATOM 658 C CA . SER A 1 81 ? 7.909 -4.062 -3.015 1.00 94.12 81 SER A CA 1
ATOM 659 C C . SER A 1 81 ? 8.601 -5.385 -2.729 1.00 94.12 81 SER A C 1
ATOM 661 O O . SER A 1 81 ? 9.798 -5.497 -2.963 1.00 94.12 81 SER A O 1
ATOM 663 N N . GLY A 1 82 ? 7.861 -6.377 -2.259 1.00 96.06 82 GLY A N 1
ATOM 664 C CA . GLY A 1 82 ? 8.381 -7.720 -2.048 1.00 96.06 82 GLY A CA 1
ATOM 665 C C . GLY A 1 82 ? 7.263 -8.739 -1.894 1.00 96.06 82 GLY A C 1
ATOM 666 O O . GLY A 1 82 ? 6.090 -8.386 -1.753 1.00 96.06 82 GLY A O 1
ATOM 667 N N . VAL A 1 83 ? 7.636 -10.015 -1.905 1.00 97.19 83 VAL A N 1
ATOM 668 C CA . VAL A 1 83 ? 6.711 -11.136 -1.722 1.00 97.19 83 VAL A CA 1
ATOM 669 C C . VAL A 1 83 ? 6.940 -11.760 -0.354 1.00 97.19 83 VAL A C 1
ATOM 671 O O . VAL A 1 83 ? 8.058 -12.140 -0.002 1.00 97.19 83 VAL A O 1
ATOM 674 N N . ARG A 1 84 ? 5.870 -11.889 0.426 1.00 96.56 84 ARG A N 1
ATOM 675 C CA . ARG A 1 84 ? 5.902 -12.559 1.725 1.00 96.56 84 ARG A CA 1
ATOM 676 C C . ARG A 1 84 ? 6.052 -14.061 1.532 1.00 96.56 84 ARG A C 1
ATOM 678 O O . ARG A 1 84 ? 5.254 -14.681 0.838 1.00 96.56 84 ARG A O 1
ATOM 685 N N . LYS A 1 85 ? 7.060 -14.661 2.171 1.00 94.31 85 LYS A N 1
ATOM 686 C CA . LYS A 1 85 ? 7.358 -16.097 2.013 1.00 94.31 85 LYS A CA 1
ATOM 687 C C . LYS A 1 85 ? 6.262 -17.015 2.560 1.00 94.31 85 LYS A C 1
ATOM 689 O O . LYS A 1 85 ? 6.108 -18.116 2.054 1.00 94.31 85 LYS A O 1
ATOM 694 N N . ALA A 1 86 ? 5.540 -16.574 3.591 1.00 95.38 86 ALA A N 1
ATOM 695 C CA . ALA A 1 86 ? 4.570 -17.405 4.302 1.00 95.38 86 ALA A CA 1
ATOM 696 C C . ALA A 1 86 ? 3.333 -17.764 3.459 1.00 95.38 86 ALA A C 1
ATOM 698 O O . ALA A 1 86 ? 2.843 -18.883 3.547 1.00 95.38 86 ALA A O 1
ATOM 699 N N . ASP A 1 87 ? 2.833 -16.822 2.659 1.00 94.19 87 ASP A N 1
ATOM 700 C CA . ASP A 1 87 ? 1.553 -16.931 1.945 1.00 94.19 87 ASP A CA 1
ATOM 701 C C . ASP A 1 87 ? 1.619 -16.433 0.491 1.00 94.19 87 ASP A C 1
ATOM 703 O O . ASP A 1 87 ? 0.633 -16.496 -0.240 1.00 94.19 87 ASP A O 1
ATOM 707 N N . GLY A 1 88 ? 2.767 -15.916 0.047 1.00 94.75 88 GLY A N 1
ATOM 708 C CA . GLY A 1 88 ? 2.880 -15.275 -1.255 1.00 94.75 88 GLY A CA 1
ATOM 709 C C . GLY A 1 88 ? 2.153 -13.928 -1.333 1.00 94.75 88 GLY A C 1
ATOM 710 O O . GLY A 1 88 ? 1.906 -13.429 -2.426 1.00 94.75 88 GLY A O 1
ATOM 711 N N . ALA A 1 89 ? 1.794 -13.274 -0.233 1.00 96.00 89 ALA A N 1
ATOM 712 C CA . ALA A 1 89 ? 1.211 -11.942 -0.337 1.00 96.00 89 ALA A CA 1
ATOM 713 C C . ALA A 1 89 ? 2.232 -10.969 -0.953 1.00 96.00 89 ALA A C 1
ATOM 715 O O . ALA A 1 89 ? 3.356 -10.829 -0.460 1.00 96.00 89 ALA A O 1
ATOM 716 N N . VAL A 1 90 ? 1.845 -10.288 -2.034 1.00 97.69 90 VAL A N 1
ATOM 717 C CA . VAL A 1 90 ? 2.630 -9.176 -2.580 1.00 97.69 90 VAL A CA 1
ATOM 718 C C . VAL A 1 90 ? 2.407 -7.966 -1.681 1.00 97.69 90 VAL A C 1
ATOM 720 O O . VAL A 1 90 ? 1.268 -7.565 -1.453 1.00 97.69 90 VAL A O 1
ATOM 723 N N . VAL A 1 91 ? 3.487 -7.384 -1.170 1.00 96.69 91 VAL A N 1
ATOM 724 C CA . VAL A 1 91 ? 3.456 -6.173 -0.346 1.00 96.69 91 VAL A CA 1
ATOM 725 C C . VAL A 1 91 ? 4.179 -5.064 -1.096 1.00 96.69 91 VAL A C 1
ATOM 727 O O . VAL A 1 91 ? 5.282 -5.267 -1.602 1.00 96.69 91 VAL A O 1
ATOM 730 N N . MET A 1 92 ? 3.573 -3.884 -1.177 1.00 95.31 92 MET A N 1
ATOM 731 C CA . MET A 1 92 ? 4.137 -2.725 -1.864 1.00 95.31 92 MET A CA 1
ATOM 732 C C . MET A 1 92 ? 4.070 -1.485 -0.984 1.00 95.31 92 MET A C 1
ATOM 734 O O . MET A 1 92 ? 3.081 -1.253 -0.294 1.00 95.31 92 MET A O 1
ATOM 738 N N . ALA A 1 93 ? 5.094 -0.642 -1.054 1.00 91.94 93 ALA A N 1
ATOM 739 C CA . ALA A 1 93 ? 5.006 0.693 -0.485 1.00 91.94 93 ALA A CA 1
ATOM 740 C C . ALA A 1 93 ? 4.249 1.616 -1.452 1.00 91.94 93 ALA A C 1
ATOM 742 O O . ALA A 1 93 ? 4.472 1.556 -2.667 1.00 91.94 93 ALA A O 1
ATOM 743 N N . LEU A 1 94 ? 3.357 2.451 -0.923 1.00 90.81 94 LEU A N 1
ATOM 744 C CA . LEU A 1 94 ? 2.558 3.422 -1.665 1.00 90.81 94 LEU A CA 1
ATOM 745 C C . LEU A 1 94 ? 2.762 4.807 -1.053 1.00 90.81 94 LEU A C 1
ATOM 747 O O . LEU A 1 94 ? 2.494 5.002 0.131 1.00 90.81 94 LEU A O 1
ATOM 751 N N . TRP A 1 95 ? 3.174 5.790 -1.849 1.00 86.62 95 TRP A N 1
ATOM 752 C CA . TRP A 1 95 ? 3.225 7.174 -1.383 1.00 86.62 95 TRP A CA 1
ATOM 753 C C . TRP A 1 95 ? 1.843 7.684 -1.028 1.00 86.62 95 TRP A C 1
ATOM 755 O O . TRP A 1 95 ? 0.982 7.794 -1.902 1.00 86.62 95 TRP A O 1
ATOM 765 N N . GLN A 1 96 ? 1.663 8.085 0.227 1.00 86.88 96 GLN A N 1
ATOM 766 C CA . GLN A 1 96 ? 0.409 8.669 0.677 1.00 86.88 96 GLN A CA 1
ATOM 767 C C . GLN A 1 96 ? 0.009 9.907 -0.157 1.00 86.88 96 GLN A C 1
ATOM 769 O O . GLN A 1 96 ? -1.142 9.944 -0.592 1.00 86.88 96 GLN A O 1
ATOM 774 N N . PRO A 1 97 ? 0.915 10.847 -0.510 1.00 83.31 97 PRO A N 1
ATOM 775 C CA . PRO A 1 97 ? 0.557 11.995 -1.351 1.00 83.31 97 PRO A CA 1
ATOM 776 C C . PRO A 1 97 ? 0.155 11.636 -2.790 1.00 83.31 97 PRO A C 1
ATOM 778 O O . PRO A 1 97 ? -0.494 12.429 -3.468 1.00 83.31 97 PRO A O 1
ATOM 781 N N . ALA A 1 98 ? 0.544 10.455 -3.283 1.00 84.56 98 ALA A N 1
ATOM 782 C CA . ALA A 1 98 ? 0.201 9.995 -4.630 1.00 84.56 98 ALA A CA 1
ATOM 783 C C . ALA A 1 98 ? -1.168 9.295 -4.693 1.00 84.56 98 ALA A C 1
ATOM 785 O O . ALA A 1 98 ? -1.669 9.017 -5.789 1.00 84.56 98 ALA A O 1
ATOM 786 N N . VAL A 1 99 ? -1.779 9.007 -3.538 1.00 87.75 99 VAL A N 1
ATOM 787 C CA . VAL A 1 99 ? -3.106 8.397 -3.461 1.00 87.75 99 VAL A CA 1
ATOM 788 C C . VAL A 1 99 ? -4.155 9.409 -3.902 1.00 87.75 99 VAL A C 1
ATOM 790 O O . VAL A 1 99 ? -4.345 10.454 -3.287 1.00 87.75 99 VAL A O 1
ATOM 793 N N . LYS A 1 100 ? -4.875 9.073 -4.972 1.00 85.94 100 LYS A N 1
ATOM 794 C CA . LYS A 1 100 ? -5.996 9.864 -5.479 1.00 85.94 100 LYS A CA 1
ATOM 795 C C . LYS A 1 100 ? -7.305 9.206 -5.069 1.00 85.94 100 LYS A C 1
ATOM 797 O O . LYS A 1 100 ? -7.590 8.092 -5.511 1.00 85.94 100 LYS A O 1
ATOM 802 N N . SER A 1 101 ? -8.118 9.914 -4.295 1.00 81.25 101 SER A N 1
ATOM 803 C CA . SER A 1 101 ? -9.505 9.529 -4.022 1.00 81.25 101 SER A CA 1
ATOM 804 C C . SER A 1 101 ? -10.396 9.947 -5.197 1.00 81.25 101 SER A C 1
ATOM 806 O O . SER A 1 101 ? -10.342 11.095 -5.635 1.00 81.25 101 SER A O 1
ATOM 808 N N . ARG A 1 102 ? -11.189 9.024 -5.752 1.00 69.00 102 ARG A N 1
ATOM 809 C CA . ARG A 1 102 ? -12.158 9.292 -6.828 1.00 69.00 102 ARG A CA 1
ATOM 810 C C . ARG A 1 102 ? -13.293 8.264 -6.797 1.00 69.00 102 ARG A C 1
ATOM 812 O O . ARG A 1 102 ? -13.034 7.075 -6.635 1.00 69.00 102 ARG A O 1
ATOM 819 N N . ASP A 1 103 ? -14.531 8.715 -7.004 1.00 64.75 103 ASP A N 1
ATOM 820 C CA . ASP A 1 103 ? -15.716 7.859 -7.195 1.00 64.75 103 ASP A CA 1
ATOM 821 C C . ASP A 1 103 ? -15.929 6.834 -6.059 1.00 64.75 103 ASP A C 1
ATOM 823 O O . ASP A 1 103 ? -16.248 5.670 -6.287 1.00 64.75 103 ASP A O 1
ATOM 827 N N . GLY A 1 104 ? -15.690 7.257 -4.813 1.00 70.94 104 GLY A N 1
ATOM 828 C CA . GLY A 1 104 ? -15.835 6.404 -3.628 1.00 70.94 104 GLY A CA 1
ATOM 829 C C . GLY A 1 104 ? -14.721 5.373 -3.428 1.00 70.94 104 GLY A C 1
ATOM 830 O O . GLY A 1 104 ? -14.802 4.602 -2.482 1.00 70.94 104 GLY A O 1
ATOM 831 N N . GLY A 1 105 ? -13.684 5.364 -4.270 1.00 83.38 105 GLY A N 1
ATOM 832 C CA . GLY A 1 105 ? -12.489 4.543 -4.099 1.00 83.38 105 GLY A CA 1
ATOM 833 C C . GLY A 1 105 ? -11.201 5.360 -4.126 1.00 83.38 105 GLY A C 1
ATOM 834 O O . GLY A 1 105 ? -11.188 6.563 -4.385 1.00 83.38 105 GLY A O 1
ATOM 835 N N . CYS A 1 106 ? -10.092 4.680 -3.885 1.00 89.56 106 CYS A N 1
ATOM 836 C CA . CYS A 1 106 ? -8.752 5.235 -3.932 1.00 89.56 106 CYS A CA 1
ATOM 837 C C . CYS A 1 106 ? -7.934 4.515 -4.999 1.00 89.56 106 CYS A C 1
ATOM 839 O O . CYS A 1 106 ? -8.113 3.318 -5.243 1.00 89.56 106 CYS A O 1
ATOM 841 N N . ARG A 1 107 ? -7.021 5.251 -5.632 1.00 91.19 107 ARG A N 1
ATOM 842 C CA . ARG A 1 107 ? -6.058 4.684 -6.573 1.00 91.19 107 ARG A CA 1
ATOM 843 C C . ARG A 1 107 ? -4.676 5.300 -6.444 1.00 91.19 107 ARG A C 1
ATOM 845 O O . ARG A 1 107 ? -4.549 6.483 -6.137 1.00 91.19 107 ARG A O 1
ATOM 852 N N . CYS A 1 108 ? -3.656 4.514 -6.758 1.00 91.31 108 CYS A N 1
ATOM 853 C CA . CYS A 1 108 ? -2.263 4.949 -6.804 1.00 91.31 108 CYS A CA 1
ATOM 854 C C . CYS A 1 108 ? -1.563 4.298 -7.998 1.00 91.31 108 CYS A C 1
ATOM 856 O O . CYS A 1 108 ? -1.765 3.112 -8.255 1.00 91.31 108 CYS A O 1
ATOM 858 N N . LEU A 1 109 ? -0.739 5.054 -8.725 1.00 92.00 109 LEU A N 1
ATOM 859 C CA . LEU A 1 109 ? 0.097 4.482 -9.780 1.00 92.00 109 LEU A CA 1
ATOM 860 C C . LEU A 1 109 ? 1.164 3.586 -9.134 1.00 92.00 109 LEU A C 1
ATOM 862 O O . LEU A 1 109 ? 1.841 4.015 -8.200 1.00 92.00 109 LEU A O 1
ATOM 866 N N . LEU A 1 110 ? 1.303 2.353 -9.619 1.00 92.88 110 LEU A N 1
ATOM 867 C CA . LEU A 1 110 ? 2.322 1.407 -9.160 1.00 92.88 110 LEU A CA 1
ATOM 868 C C . LEU A 1 110 ? 3.510 1.357 -10.107 1.00 92.88 110 LEU A C 1
ATOM 870 O O . LEU A 1 110 ? 4.648 1.328 -9.641 1.00 92.88 110 LEU A O 1
ATOM 874 N N . TRP A 1 111 ? 3.230 1.327 -11.412 1.00 93.69 111 TRP A N 1
ATOM 875 C CA . TRP A 1 111 ? 4.230 1.269 -12.470 1.00 93.69 111 TRP A CA 1
ATOM 876 C C . TRP A 1 111 ? 3.669 1.750 -13.807 1.00 93.69 111 TRP A C 1
ATOM 878 O O . TRP A 1 111 ? 2.490 1.565 -14.092 1.00 93.69 111 TRP A O 1
ATOM 888 N N . ALA A 1 112 ? 4.508 2.370 -14.631 1.00 92.31 112 ALA A N 1
ATOM 889 C CA . ALA A 1 112 ? 4.193 2.777 -15.999 1.00 92.31 112 ALA A CA 1
ATOM 890 C C . ALA A 1 112 ? 5.476 2.747 -16.843 1.00 92.31 112 ALA A C 1
ATOM 892 O O . ALA A 1 112 ? 6.549 2.923 -16.272 1.00 92.31 112 ALA A O 1
ATOM 893 N N . PRO A 1 113 ? 5.403 2.573 -18.172 1.00 92.19 113 PRO A N 1
ATOM 894 C CA . PRO A 1 113 ? 6.590 2.568 -19.018 1.00 92.19 113 PRO A CA 1
ATOM 895 C C . PRO A 1 113 ? 7.297 3.930 -19.035 1.00 92.19 113 PRO A C 1
ATOM 897 O O . PRO A 1 113 ? 6.671 4.995 -18.947 1.00 92.19 113 PRO A O 1
ATOM 900 N N . ASN A 1 114 ? 8.615 3.890 -19.227 1.00 90.25 114 ASN A N 1
ATOM 901 C CA . ASN A 1 114 ? 9.446 5.073 -19.405 1.00 90.25 114 ASN A CA 1
ATOM 902 C C . ASN A 1 114 ? 9.378 5.610 -20.846 1.00 90.25 114 ASN A C 1
ATOM 904 O O . ASN A 1 114 ? 10.318 5.497 -21.631 1.00 90.25 114 ASN A O 1
ATOM 908 N N . VAL A 1 115 ? 8.244 6.201 -21.216 1.00 88.50 115 VAL A N 1
ATOM 909 C CA . VAL A 1 115 ? 8.086 6.828 -22.536 1.00 88.50 115 VAL A CA 1
ATOM 910 C C . VAL A 1 115 ? 8.744 8.207 -22.529 1.00 88.50 115 VAL A C 1
ATOM 912 O O . VAL A 1 115 ? 8.437 9.037 -21.674 1.00 88.50 115 VAL A O 1
ATOM 915 N N . GLY A 1 116 ? 9.659 8.451 -23.471 1.00 83.88 116 GLY A N 1
ATOM 916 C CA . GLY A 1 116 ? 10.308 9.757 -23.644 1.00 83.88 116 GLY A CA 1
ATOM 917 C C . GLY A 1 116 ? 11.128 10.231 -22.438 1.00 83.88 116 GLY A C 1
ATOM 918 O O . GLY A 1 116 ? 11.300 11.431 -22.261 1.00 83.88 116 GLY A O 1
ATOM 919 N N . GLY A 1 117 ? 11.589 9.318 -21.575 1.00 81.56 117 GLY A N 1
ATOM 920 C CA . GLY A 1 117 ? 12.349 9.670 -20.371 1.00 81.56 117 GLY A CA 1
ATOM 921 C C . GLY A 1 117 ? 11.500 10.193 -19.208 1.00 81.56 117 GLY A C 1
ATOM 922 O O . GLY A 1 117 ? 12.057 10.643 -18.210 1.00 81.56 117 GLY A O 1
ATOM 923 N N . ALA A 1 118 ? 10.166 10.131 -19.298 1.00 79.69 118 ALA A N 1
ATOM 924 C CA . ALA A 1 118 ? 9.269 10.648 -18.264 1.00 79.69 118 ALA A CA 1
ATOM 925 C C . ALA A 1 118 ? 9.353 9.878 -16.933 1.00 79.69 118 ALA A C 1
ATOM 927 O O . ALA A 1 118 ? 8.939 10.396 -15.897 1.00 79.69 118 ALA A O 1
ATOM 928 N N . ARG A 1 119 ? 9.833 8.625 -16.951 1.00 83.81 119 ARG A N 1
ATOM 929 C CA . ARG A 1 119 ? 9.890 7.736 -15.778 1.00 83.81 119 ARG A CA 1
ATOM 930 C C . ARG A 1 119 ? 11.147 6.850 -15.782 1.00 83.81 119 ARG A C 1
ATOM 932 O O . ARG A 1 119 ? 11.029 5.631 -15.858 1.00 83.81 119 ARG A O 1
ATOM 939 N N . PRO A 1 120 ? 12.363 7.412 -15.654 1.00 82.31 120 PRO A N 1
ATOM 940 C CA . PRO A 1 120 ? 13.606 6.636 -15.758 1.00 82.31 120 PRO A CA 1
ATOM 941 C C . PRO A 1 120 ? 13.731 5.507 -14.728 1.00 82.31 120 PRO A C 1
ATOM 943 O O . PRO A 1 120 ? 14.363 4.485 -14.978 1.00 82.31 120 PRO A O 1
ATOM 946 N N . TRP A 1 121 ? 13.096 5.673 -13.566 1.00 84.19 121 TRP A N 1
ATOM 947 C CA . TRP A 1 121 ? 13.070 4.671 -12.504 1.00 84.19 121 TRP A CA 1
ATOM 948 C C . TRP A 1 121 ? 12.416 3.353 -12.955 1.00 84.19 121 TRP A C 1
ATOM 950 O O . TRP A 1 121 ? 12.774 2.303 -12.426 1.00 84.19 121 TRP A O 1
ATOM 960 N N . SER A 1 122 ? 11.478 3.379 -13.913 1.00 88.38 122 SER A N 1
ATOM 961 C CA . SER A 1 122 ? 10.722 2.195 -14.344 1.00 88.38 122 SER A CA 1
ATOM 962 C C . SER A 1 122 ? 11.627 1.142 -14.966 1.00 88.38 122 SER A C 1
ATOM 964 O O . SER A 1 122 ? 11.367 -0.052 -14.821 1.00 88.38 122 SER A O 1
ATOM 966 N N . ASP A 1 123 ? 12.722 1.596 -15.577 1.00 90.44 123 ASP A N 1
ATOM 967 C CA . ASP A 1 123 ? 13.723 0.751 -16.220 1.00 90.44 123 ASP A CA 1
ATOM 968 C C . ASP A 1 123 ? 14.831 0.298 -15.259 1.00 90.44 123 ASP A C 1
ATOM 970 O O . ASP A 1 123 ? 15.622 -0.578 -15.621 1.00 90.44 123 ASP A O 1
ATOM 974 N N . SER A 1 124 ? 14.894 0.865 -14.047 1.00 89.75 124 SER A N 1
ATOM 975 C CA . SER A 1 124 ? 15.845 0.461 -13.005 1.00 89.75 124 SER A CA 1
ATOM 976 C C . SER A 1 124 ? 15.572 -0.969 -12.511 1.00 89.75 124 SER A C 1
ATOM 978 O O . SER A 1 124 ? 14.457 -1.472 -12.681 1.00 89.75 124 SER A O 1
ATOM 980 N N . PRO A 1 125 ? 16.535 -1.631 -11.841 1.00 91.38 125 PRO A N 1
ATOM 981 C CA . PRO A 1 125 ? 16.306 -2.950 -11.248 1.00 91.38 125 PRO A CA 1
ATOM 982 C C . PRO A 1 125 ? 15.081 -2.998 -10.322 1.00 91.38 125 PRO A C 1
ATOM 984 O O . PRO A 1 125 ? 14.236 -3.874 -10.485 1.00 91.38 125 PRO A O 1
ATOM 987 N N . ALA A 1 126 ? 14.923 -2.012 -9.432 1.00 89.44 126 ALA A N 1
ATOM 988 C CA . ALA A 1 126 ? 13.767 -1.912 -8.538 1.00 89.44 126 ALA A CA 1
ATOM 989 C C . ALA A 1 126 ? 12.453 -1.625 -9.290 1.00 89.44 126 ALA A C 1
ATOM 991 O O . ALA A 1 126 ? 11.386 -2.097 -8.898 1.00 89.44 126 ALA A O 1
ATOM 992 N N . GLY A 1 127 ? 12.518 -0.872 -10.394 1.00 91.31 127 GLY A N 1
ATOM 993 C CA . GLY A 1 127 ? 11.372 -0.634 -11.272 1.00 91.31 127 GLY A CA 1
ATOM 994 C C . GLY A 1 127 ? 10.887 -1.912 -11.953 1.00 91.31 127 GLY A C 1
ATOM 995 O O . GLY A 1 127 ? 9.688 -2.193 -11.951 1.00 91.31 127 GLY A O 1
ATOM 996 N N . ARG A 1 128 ? 11.816 -2.722 -12.472 1.00 94.38 128 ARG A N 1
ATOM 997 C CA . ARG A 1 128 ? 11.520 -4.030 -13.078 1.00 94.38 128 ARG A CA 1
ATOM 998 C C . ARG A 1 128 ? 11.011 -5.029 -12.043 1.00 94.38 128 ARG A C 1
ATOM 1000 O O . ARG A 1 128 ? 10.015 -5.696 -12.292 1.00 94.38 128 ARG A O 1
ATOM 1007 N N . GLU A 1 129 ? 11.626 -5.073 -10.862 1.00 95.00 129 GLU A N 1
ATOM 1008 C CA . GLU A 1 129 ? 11.147 -5.865 -9.723 1.00 95.00 129 GLU A CA 1
ATOM 1009 C C . GLU A 1 129 ? 9.686 -5.523 -9.390 1.00 95.00 129 GLU A C 1
ATOM 1011 O O . GLU A 1 129 ? 8.831 -6.403 -9.286 1.00 95.00 129 GLU A O 1
ATOM 1016 N N . ARG A 1 130 ? 9.368 -4.229 -9.282 1.00 94.75 130 ARG A N 1
ATOM 1017 C CA . ARG A 1 130 ? 8.008 -3.771 -8.988 1.00 94.75 130 ARG A CA 1
ATOM 1018 C C . ARG A 1 130 ? 7.015 -4.128 -10.095 1.00 94.75 130 ARG A C 1
ATOM 1020 O O . ARG A 1 130 ? 5.873 -4.454 -9.777 1.00 94.75 130 ARG A O 1
ATOM 1027 N N . LEU A 1 131 ? 7.426 -4.097 -11.366 1.00 96.31 131 LEU A N 1
ATOM 1028 C CA . LEU A 1 131 ? 6.605 -4.563 -12.488 1.00 96.31 131 LEU A CA 1
ATOM 1029 C C . LEU A 1 131 ? 6.259 -6.053 -12.350 1.00 96.31 131 LEU A C 1
ATOM 1031 O O . LEU A 1 131 ? 5.091 -6.413 -12.492 1.00 96.31 131 LEU A O 1
ATOM 1035 N N . GLU A 1 132 ? 7.231 -6.906 -12.024 1.00 97.50 132 GLU A N 1
ATOM 1036 C CA . GLU A 1 132 ? 6.971 -8.336 -11.803 1.00 97.50 132 GLU A CA 1
ATOM 1037 C C . GLU A 1 132 ? 6.018 -8.561 -10.623 1.00 97.50 132 GLU A C 1
ATOM 1039 O O . GLU A 1 132 ? 5.069 -9.339 -10.723 1.00 97.50 132 GLU A O 1
ATOM 1044 N N . HIS A 1 133 ? 6.168 -7.802 -9.536 1.00 97.19 133 HIS A N 1
ATOM 1045 C CA . HIS A 1 133 ? 5.216 -7.852 -8.428 1.00 97.19 133 HIS A CA 1
ATOM 1046 C C . HIS A 1 133 ? 3.814 -7.349 -8.806 1.00 97.19 133 HIS A C 1
ATOM 1048 O O . HIS A 1 133 ? 2.831 -7.851 -8.264 1.00 97.19 133 HIS A O 1
ATOM 1054 N N . CYS A 1 134 ? 3.684 -6.388 -9.729 1.00 97.12 134 CYS A N 1
ATOM 1055 C CA . CYS A 1 134 ? 2.377 -5.957 -10.236 1.00 97.12 134 CYS A CA 1
ATOM 1056 C C . CYS A 1 134 ? 1.678 -7.082 -11.003 1.00 97.12 134 CYS A C 1
ATOM 1058 O O . CYS A 1 134 ? 0.501 -7.334 -10.757 1.00 97.12 134 CYS A O 1
ATOM 1060 N N . LYS A 1 135 ? 2.399 -7.782 -11.887 1.00 97.75 135 LYS A N 1
ATOM 1061 C CA . LYS A 1 135 ? 1.869 -8.947 -12.616 1.00 97.75 135 LYS A CA 1
ATOM 1062 C C . LYS A 1 135 ? 1.437 -10.046 -11.645 1.00 97.75 135 LYS A C 1
ATOM 1064 O O . LYS A 1 135 ? 0.306 -10.515 -11.706 1.00 97.75 135 LYS A O 1
ATOM 1069 N N . LEU A 1 136 ? 2.288 -10.353 -10.668 1.00 97.56 136 LEU A N 1
ATOM 1070 C CA . LEU A 1 136 ? 2.004 -11.352 -9.642 1.00 97.56 136 LEU A CA 1
ATOM 1071 C C . LEU A 1 136 ? 0.792 -10.986 -8.770 1.00 97.56 136 LEU A C 1
ATOM 1073 O O . LEU A 1 136 ? 0.008 -11.850 -8.391 1.00 97.56 136 LEU A O 1
ATOM 1077 N N . ALA A 1 137 ? 0.613 -9.703 -8.451 1.00 96.75 137 ALA A N 1
ATOM 1078 C CA . ALA A 1 137 ? -0.546 -9.226 -7.702 1.00 96.75 137 ALA A CA 1
ATOM 1079 C C . ALA A 1 137 ? -1.857 -9.337 -8.503 1.00 96.75 137 ALA A C 1
ATOM 1081 O O . ALA A 1 137 ? -2.904 -9.583 -7.906 1.00 96.75 137 ALA A O 1
ATOM 1082 N N . ILE A 1 138 ? -1.810 -9.188 -9.834 1.00 96.38 138 ILE A N 1
ATOM 1083 C CA . ILE A 1 138 ? -2.958 -9.469 -10.714 1.00 96.38 138 ILE A CA 1
ATOM 1084 C C . ILE A 1 138 ? -3.300 -10.960 -10.657 1.00 96.38 138 ILE A C 1
ATOM 1086 O O . ILE A 1 138 ? -4.451 -11.307 -10.400 1.00 96.38 138 ILE A O 1
ATOM 1090 N N . GLU A 1 139 ? -2.306 -11.833 -10.836 1.00 95.44 139 GLU A N 1
ATOM 1091 C CA . GLU A 1 139 ? -2.483 -13.293 -10.779 1.00 95.44 139 GLU A CA 1
ATOM 1092 C C . GLU A 1 139 ? -3.076 -13.748 -9.438 1.00 95.44 139 GLU A C 1
ATOM 1094 O O . GLU A 1 139 ? -3.950 -14.611 -9.394 1.00 95.44 139 GLU A O 1
ATOM 1099 N N . ARG A 1 140 ? -2.641 -13.123 -8.338 1.00 92.88 140 ARG A N 1
ATOM 1100 C CA . ARG A 1 140 ? -3.108 -13.403 -6.970 1.00 92.88 140 ARG A CA 1
ATOM 1101 C C . ARG A 1 140 ? -4.372 -12.638 -6.574 1.00 92.88 140 ARG A C 1
ATOM 1103 O O . ARG A 1 140 ? -4.820 -12.764 -5.438 1.00 92.88 140 ARG A O 1
ATOM 1110 N N . GLN A 1 141 ? -4.943 -11.852 -7.488 1.00 91.62 141 GLN A N 1
ATOM 1111 C CA . GLN A 1 141 ? -6.155 -11.050 -7.287 1.00 91.62 141 GLN A CA 1
ATOM 1112 C C . GLN A 1 141 ? -6.082 -10.054 -6.115 1.00 91.62 141 GLN A C 1
ATOM 1114 O O . GLN A 1 141 ? -7.112 -9.619 -5.591 1.00 91.62 141 GLN A O 1
ATOM 1119 N N . GLY A 1 142 ? -4.878 -9.651 -5.705 1.00 93.19 142 GLY A N 1
ATOM 1120 C CA . GLY A 1 142 ? -4.704 -8.726 -4.595 1.00 93.19 142 GLY A CA 1
ATOM 1121 C C . GLY A 1 142 ? -3.262 -8.537 -4.136 1.00 93.19 142 GLY A C 1
ATOM 1122 O O . GLY A 1 142 ? -2.377 -9.358 -4.377 1.00 93.19 142 GLY A O 1
ATOM 1123 N N . ALA A 1 143 ? -3.048 -7.425 -3.440 1.00 96.88 143 ALA A N 1
ATOM 1124 C CA . ALA A 1 143 ? -1.806 -7.080 -2.765 1.00 96.88 143 ALA A CA 1
ATOM 1125 C C . ALA A 1 143 ? -2.077 -6.240 -1.506 1.00 96.88 143 ALA A C 1
ATOM 1127 O O . ALA A 1 143 ? -3.172 -5.705 -1.298 1.00 96.88 143 ALA A O 1
ATOM 1128 N N . GLU A 1 144 ? -1.054 -6.130 -0.663 1.00 96.06 144 GLU A N 1
ATOM 1129 C CA . GLU A 1 144 ? -1.038 -5.270 0.515 1.00 96.06 144 GLU A CA 1
ATOM 1130 C C . GLU A 1 144 ? -0.189 -4.016 0.278 1.00 96.06 144 GLU A C 1
ATOM 1132 O O . GLU A 1 144 ? 0.870 -4.057 -0.348 1.00 96.06 144 GLU A O 1
ATOM 1137 N N . GLY A 1 145 ? -0.654 -2.888 0.804 1.00 94.44 145 GLY A N 1
ATOM 1138 C CA . GLY A 1 145 ? -0.050 -1.572 0.674 1.00 94.44 145 GLY A CA 1
ATOM 1139 C C . GLY A 1 145 ? 0.376 -1.019 2.020 1.00 94.44 145 GLY A C 1
ATOM 1140 O O . GLY A 1 145 ? -0.434 -0.977 2.945 1.00 94.44 145 GLY A O 1
ATOM 1141 N N . LEU A 1 146 ? 1.621 -0.558 2.100 1.00 93.06 146 LEU A N 1
ATOM 1142 C CA . LEU A 1 146 ? 2.153 0.197 3.232 1.00 93.06 146 LEU A CA 1
ATOM 1143 C C . LEU A 1 146 ? 2.278 1.664 2.833 1.00 93.06 146 LEU A C 1
ATOM 1145 O O . LEU A 1 146 ? 2.884 1.975 1.807 1.00 93.06 146 LEU A O 1
ATOM 1149 N N . LEU A 1 147 ? 1.701 2.568 3.621 1.00 90.69 147 LEU A N 1
ATOM 1150 C CA . LEU A 1 147 ? 1.705 3.989 3.285 1.00 90.69 147 LEU A CA 1
ATOM 1151 C C . LEU A 1 147 ? 3.033 4.648 3.667 1.00 90.69 147 LEU A C 1
ATOM 1153 O O . LEU A 1 147 ? 3.427 4.650 4.834 1.00 90.69 147 LEU A O 1
ATOM 1157 N N . VAL A 1 148 ? 3.684 5.255 2.676 1.00 88.56 148 VAL A N 1
ATOM 1158 C CA . VAL A 1 148 ? 4.891 6.069 2.837 1.00 88.56 148 VAL A CA 1
ATOM 1159 C C . VAL A 1 148 ? 4.484 7.521 3.051 1.00 88.56 148 VAL A C 1
ATOM 1161 O O . VAL A 1 148 ? 3.775 8.107 2.227 1.00 88.56 148 VAL A O 1
ATOM 1164 N N . TYR A 1 149 ? 4.955 8.104 4.150 1.00 85.94 149 TYR A N 1
ATOM 1165 C CA . TYR A 1 149 ? 4.771 9.510 4.483 1.00 85.94 149 TYR A CA 1
ATOM 1166 C C . TYR A 1 149 ? 6.077 10.268 4.255 1.00 85.94 149 TYR A C 1
ATOM 1168 O O . TYR A 1 149 ? 7.160 9.839 4.660 1.00 85.94 149 TYR A O 1
ATOM 1176 N N . GLY A 1 150 ? 5.968 11.418 3.602 1.00 80.25 150 GLY A N 1
ATOM 1177 C CA . GLY A 1 150 ? 7.091 12.261 3.213 1.00 80.25 150 GLY A CA 1
ATOM 1178 C C . GLY A 1 150 ? 6.775 13.020 1.932 1.00 80.25 150 GLY A C 1
ATOM 1179 O O . GLY A 1 150 ? 5.631 13.018 1.471 1.00 80.25 150 GLY A O 1
ATOM 1180 N N . GLN A 1 151 ? 7.790 13.659 1.364 1.00 71.88 151 GLN A N 1
ATOM 1181 C CA . GLN A 1 151 ? 7.671 14.396 0.113 1.00 71.88 151 GLN A CA 1
ATOM 1182 C C . GLN A 1 151 ? 8.423 13.657 -1.006 1.00 71.88 151 GLN A C 1
ATOM 1184 O O . GLN A 1 151 ? 9.654 13.540 -0.948 1.00 71.88 151 GLN A O 1
ATOM 1189 N N . PRO A 1 152 ? 7.714 13.145 -2.031 1.00 65.06 152 PRO A N 1
ATOM 1190 C CA . PRO A 1 152 ? 8.376 12.596 -3.209 1.00 65.06 152 PRO A CA 1
ATOM 1191 C C . PRO A 1 152 ? 9.102 13.718 -3.967 1.00 65.06 152 PRO A C 1
ATOM 1193 O O . PRO A 1 152 ? 8.640 14.860 -3.954 1.00 65.06 152 PRO A O 1
ATOM 1196 N N . LEU A 1 153 ? 10.207 13.415 -4.667 1.00 62.97 153 LEU A N 1
ATOM 1197 C CA . LEU A 1 153 ? 10.703 14.373 -5.659 1.00 62.97 153 LEU A CA 1
ATOM 1198 C C . LEU A 1 153 ? 9.686 14.479 -6.794 1.00 62.97 153 LEU A C 1
ATOM 1200 O O . LEU A 1 153 ? 9.303 13.480 -7.413 1.00 62.97 153 LEU A O 1
ATOM 1204 N N . GLU A 1 154 ? 9.280 15.709 -7.082 1.00 58.16 154 GLU A N 1
ATOM 1205 C CA . GLU A 1 154 ? 8.378 16.013 -8.180 1.00 58.16 154 GLU A CA 1
ATOM 1206 C C . GLU A 1 154 ? 8.934 15.456 -9.504 1.00 58.16 154 GLU A C 1
ATOM 1208 O O . GLU A 1 154 ? 10.116 15.598 -9.825 1.00 58.16 154 GLU A O 1
ATOM 1213 N N . GLY A 1 155 ? 8.092 14.731 -10.246 1.00 55.50 155 GLY A N 1
ATOM 1214 C CA . GLY A 1 155 ? 8.465 14.102 -11.519 1.00 55.50 155 GLY A CA 1
ATOM 1215 C C . GLY A 1 155 ? 9.211 12.761 -11.429 1.00 55.50 155 GLY A C 1
ATOM 1216 O O . GLY A 1 155 ? 9.511 12.187 -12.474 1.00 55.50 155 GLY A O 1
ATOM 1217 N N . ARG A 1 156 ? 9.491 12.211 -10.234 1.00 54.44 156 ARG A N 1
ATOM 1218 C CA . ARG A 1 156 ? 10.162 10.901 -10.069 1.00 54.44 156 ARG A CA 1
ATOM 1219 C C . ARG A 1 156 ? 9.461 10.025 -9.020 1.00 54.44 156 ARG A C 1
ATOM 1221 O O . ARG A 1 156 ? 9.867 9.953 -7.867 1.00 54.44 156 ARG A O 1
ATOM 1228 N N . LEU A 1 157 ? 8.395 9.336 -9.427 1.00 53.59 157 LEU A N 1
ATOM 1229 C CA . LEU A 1 157 ? 7.707 8.324 -8.608 1.00 53.59 157 LEU A CA 1
ATOM 1230 C C . LEU A 1 157 ? 7.958 6.921 -9.166 1.00 53.59 157 LEU A C 1
ATOM 1232 O O . LEU A 1 157 ? 7.502 6.750 -10.291 1.00 53.59 157 LEU A O 1
ATOM 1236 N N . PRO A 1 158 ? 8.507 5.925 -8.431 1.00 54.59 158 PRO A N 1
ATOM 1237 C CA . PRO A 1 158 ? 8.938 5.932 -7.042 1.00 54.59 158 PRO A CA 1
ATOM 1238 C C . PRO A 1 158 ? 10.474 5.899 -6.848 1.00 54.59 158 PRO A C 1
ATOM 1240 O O . PRO A 1 158 ? 11.177 5.022 -7.338 1.00 54.59 158 PRO A O 1
ATOM 1243 N N . GLU A 1 159 ? 10.942 6.818 -5.998 1.00 51.66 159 GLU A N 1
ATOM 1244 C CA . GLU A 1 159 ? 11.662 6.492 -4.752 1.00 51.66 159 GLU A CA 1
ATOM 1245 C C . GLU A 1 159 ? 13.148 6.104 -4.736 1.00 51.66 159 GLU A C 1
ATOM 1247 O O . GLU A 1 159 ? 13.638 5.625 -3.710 1.00 51.66 159 GLU A O 1
ATOM 1252 N N . ASP A 1 160 ? 13.931 6.379 -5.770 1.00 50.62 160 ASP A N 1
ATOM 1253 C CA . ASP A 1 160 ? 15.379 6.491 -5.536 1.00 50.62 160 ASP A CA 1
ATOM 1254 C C . ASP A 1 160 ? 15.749 7.851 -4.913 1.00 50.62 160 ASP A C 1
ATOM 1256 O O . ASP A 1 160 ? 16.825 7.996 -4.332 1.00 50.62 160 ASP A O 1
ATOM 1260 N N . ARG A 1 161 ? 14.855 8.851 -4.994 1.00 52.25 161 ARG A N 1
ATOM 1261 C CA . ARG A 1 161 ? 15.060 10.192 -4.430 1.00 52.25 161 ARG A CA 1
ATOM 1262 C C . ARG A 1 161 ? 13.743 10.761 -3.893 1.00 52.25 161 ARG A C 1
ATOM 1264 O O . ARG A 1 161 ? 12.855 11.118 -4.658 1.00 52.25 161 ARG A O 1
ATOM 1271 N N . ALA A 1 162 ? 13.612 10.842 -2.576 1.00 58.06 162 ALA A N 1
ATOM 1272 C CA . ALA A 1 162 ? 12.596 11.653 -1.907 1.00 58.06 162 ALA A CA 1
ATOM 1273 C C . ALA A 1 162 ? 13.276 12.918 -1.374 1.00 58.06 162 ALA A C 1
ATOM 1275 O O . ALA A 1 162 ? 14.434 12.843 -0.962 1.00 58.06 162 ALA A O 1
ATOM 1276 N N . SER A 1 163 ? 12.591 14.066 -1.369 1.00 55.19 163 SER A N 1
ATOM 1277 C CA . SER A 1 163 ? 13.147 15.254 -0.707 1.00 55.19 163 SER A CA 1
ATOM 1278 C C . SER A 1 163 ? 13.169 15.035 0.807 1.00 55.19 163 SER A C 1
ATOM 1280 O O . SER A 1 163 ? 14.112 15.452 1.472 1.00 55.19 163 SER A O 1
ATOM 1282 N N . THR A 1 164 ? 12.184 14.294 1.333 1.00 58.03 164 THR A N 1
ATOM 1283 C CA . THR A 1 164 ? 12.155 13.750 2.698 1.00 58.03 164 THR A CA 1
ATOM 1284 C C . THR A 1 164 ? 11.363 12.434 2.756 1.00 58.03 164 THR A C 1
ATOM 1286 O O . THR A 1 164 ? 10.284 12.326 2.174 1.00 58.03 164 THR A O 1
ATOM 1289 N N . VAL A 1 165 ? 11.861 11.437 3.497 1.00 64.94 165 VAL A N 1
ATOM 1290 C CA . VAL A 1 165 ? 11.072 10.267 3.934 1.00 64.94 165 VAL A CA 1
ATOM 1291 C C . VAL A 1 165 ? 10.860 10.405 5.437 1.00 64.94 165 VAL A C 1
ATOM 1293 O O . VAL A 1 165 ? 11.813 10.272 6.199 1.00 64.94 165 VAL A O 1
ATOM 1296 N N . LEU A 1 166 ? 9.627 10.681 5.869 1.00 74.00 166 LEU A N 1
ATOM 1297 C CA . LEU A 1 166 ? 9.276 10.718 7.296 1.00 74.00 166 LEU A CA 1
ATOM 1298 C C . LEU A 1 166 ? 9.156 9.294 7.860 1.00 74.00 166 LEU A C 1
ATOM 1300 O O . LEU A 1 166 ? 9.482 9.048 9.017 1.00 74.00 166 LEU A O 1
ATOM 1304 N N . GLY A 1 167 ? 8.726 8.348 7.021 1.00 82.12 167 GLY A N 1
ATOM 1305 C CA . GLY A 1 167 ? 8.723 6.915 7.304 1.00 82.12 167 GLY A CA 1
ATOM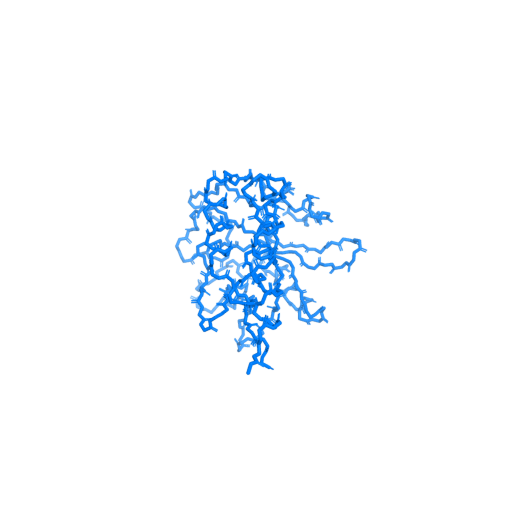 1306 C C . GLY A 1 167 ? 7.476 6.216 6.770 1.00 82.12 167 GLY A C 1
ATOM 1307 O O . GLY A 1 167 ? 6.631 6.824 6.112 1.00 82.12 167 GLY A O 1
ATOM 1308 N N . ILE A 1 168 ? 7.376 4.918 7.042 1.00 87.06 168 ILE A N 1
ATOM 1309 C CA . ILE A 1 168 ? 6.254 4.071 6.631 1.00 87.06 168 ILE A CA 1
ATOM 1310 C C . ILE A 1 168 ? 5.370 3.767 7.838 1.00 87.06 168 ILE A C 1
ATOM 1312 O O . ILE A 1 168 ? 5.878 3.402 8.899 1.00 87.06 168 ILE A O 1
ATOM 1316 N N . ASP A 1 169 ? 4.055 3.893 7.664 1.00 84.81 169 ASP A N 1
ATOM 1317 C CA . ASP A 1 169 ? 3.067 3.369 8.609 1.00 84.81 169 ASP A CA 1
ATOM 1318 C C . ASP A 1 169 ? 2.911 1.861 8.371 1.00 84.81 169 ASP A C 1
ATOM 1320 O O . ASP A 1 169 ? 2.347 1.434 7.362 1.00 84.81 169 ASP A O 1
ATOM 1324 N N . ALA A 1 170 ? 3.474 1.059 9.276 1.00 75.69 170 ALA A N 1
ATOM 1325 C CA . ALA A 1 170 ? 3.402 -0.400 9.211 1.00 75.69 170 ALA A CA 1
ATOM 1326 C C . ALA A 1 170 ? 2.155 -0.976 9.904 1.00 75.69 170 ALA A C 1
ATOM 1328 O O . ALA A 1 170 ? 1.885 -2.170 9.768 1.00 75.69 170 ALA A O 1
ATOM 1329 N N . GLU A 1 171 ? 1.413 -0.155 10.654 1.00 78.75 171 GLU A N 1
ATOM 1330 C CA . GLU A 1 171 ? 0.194 -0.576 11.346 1.00 78.75 171 GLU A CA 1
ATOM 1331 C C . GLU A 1 171 ? -1.008 -0.510 10.408 1.00 78.75 171 GLU A C 1
ATOM 1333 O O . GLU A 1 171 ? -1.859 -1.393 10.451 1.00 78.75 171 GLU A O 1
ATOM 1338 N N . THR A 1 172 ? -1.058 0.504 9.539 1.00 82.12 172 THR A N 1
ATOM 1339 C CA . THR A 1 172 ? -2.126 0.654 8.547 1.00 82.12 172 THR A CA 1
ATOM 1340 C C . THR A 1 172 ? -1.772 -0.070 7.247 1.00 82.12 172 THR A C 1
ATOM 1342 O O . THR A 1 172 ? -1.020 0.439 6.413 1.00 82.12 172 THR A O 1
ATOM 1345 N N . VAL A 1 173 ? -2.366 -1.243 7.040 1.00 88.38 173 VAL A N 1
ATOM 1346 C CA . VAL A 1 173 ? -2.226 -2.059 5.833 1.00 88.38 173 VAL A CA 1
ATOM 1347 C C . VAL A 1 173 ? -3.457 -1.903 4.947 1.00 88.38 173 VAL A C 1
ATOM 1349 O O . VAL A 1 173 ? -4.579 -2.247 5.323 1.00 88.38 173 VAL A O 1
ATOM 1352 N N . ILE A 1 174 ? -3.238 -1.425 3.726 1.00 90.94 174 ILE A N 1
ATOM 1353 C CA . ILE A 1 174 ? -4.288 -1.302 2.713 1.00 90.94 174 ILE A CA 1
ATOM 1354 C C . ILE A 1 174 ? -4.326 -2.577 1.884 1.00 90.94 174 ILE A C 1
ATOM 1356 O O . ILE A 1 174 ? -3.312 -2.978 1.329 1.00 90.94 174 ILE A O 1
ATOM 1360 N N . ARG A 1 175 ? -5.497 -3.188 1.725 1.00 93.25 175 ARG A N 1
ATOM 1361 C CA . ARG A 1 175 ? -5.695 -4.247 0.727 1.00 93.25 175 ARG A CA 1
ATOM 1362 C C . ARG A 1 175 ? -6.194 -3.627 -0.570 1.00 93.25 175 ARG A C 1
ATOM 1364 O O . ARG A 1 175 ? -7.172 -2.881 -0.547 1.00 93.25 175 ARG A O 1
ATOM 1371 N N . PHE A 1 176 ? -5.530 -3.922 -1.681 1.00 94.38 176 PHE A N 1
ATOM 1372 C CA . PHE A 1 176 ? -5.878 -3.368 -2.987 1.00 94.38 176 PHE A CA 1
ATOM 1373 C C . PHE A 1 176 ? -5.783 -4.410 -4.098 1.00 94.38 176 PHE A C 1
ATOM 1375 O O . PHE A 1 176 ? -5.069 -5.405 -3.984 1.00 94.38 176 PHE A O 1
ATOM 1382 N N . GLN A 1 177 ? -6.498 -4.152 -5.189 1.00 95.06 177 GLN A N 1
ATOM 1383 C CA . GLN A 1 177 ? -6.356 -4.870 -6.450 1.00 95.06 177 GLN A CA 1
ATOM 1384 C C . GLN A 1 177 ? -5.438 -4.094 -7.388 1.00 95.06 177 GLN A C 1
ATOM 1386 O O . GLN A 1 177 ? -5.385 -2.862 -7.341 1.00 95.06 177 GLN A O 1
ATOM 1391 N N . VAL A 1 178 ? -4.722 -4.818 -8.243 1.00 95.69 178 VAL A N 1
ATOM 1392 C CA . VAL A 1 178 ? -3.927 -4.216 -9.313 1.00 95.69 178 VAL A CA 1
ATOM 1393 C C . VAL A 1 178 ? -4.729 -4.263 -10.604 1.00 95.69 178 VAL A C 1
ATOM 1395 O O . VAL A 1 178 ? -5.168 -5.324 -11.031 1.00 95.69 178 VAL A O 1
ATOM 1398 N N . GLU A 1 179 ? -4.916 -3.105 -11.228 1.00 95.12 179 GLU A N 1
ATOM 1399 C CA . GLU A 1 179 ? -5.561 -2.967 -12.530 1.00 95.12 179 GLU A CA 1
ATOM 1400 C C . GLU A 1 179 ? -4.522 -2.554 -13.581 1.00 95.12 179 GLU A C 1
ATOM 1402 O O . GLU A 1 179 ? -3.796 -1.572 -13.391 1.00 95.12 179 GLU A O 1
ATOM 1407 N N . LEU A 1 180 ? -4.487 -3.265 -14.711 1.00 95.12 180 LEU A N 1
ATOM 1408 C CA . LEU A 1 180 ? -3.752 -2.844 -15.903 1.00 95.12 180 LEU A CA 1
ATOM 1409 C C . LEU A 1 180 ? -4.635 -1.909 -16.741 1.00 95.12 180 LEU A C 1
ATOM 1411 O O . LEU A 1 180 ? -5.737 -2.275 -17.147 1.00 95.12 180 LEU A O 1
ATOM 1415 N N . ARG A 1 181 ? -4.150 -0.697 -17.012 1.00 92.88 181 ARG A N 1
ATOM 1416 C CA . ARG A 1 181 ? -4.838 0.322 -17.816 1.00 92.88 181 ARG A CA 1
ATOM 1417 C C . ARG A 1 181 ? -3.918 0.788 -18.936 1.00 92.88 181 ARG A C 1
ATOM 1419 O O . ARG A 1 181 ? -3.013 1.591 -18.719 1.00 92.88 181 ARG A O 1
ATOM 1426 N N . GLY A 1 182 ? -4.135 0.257 -20.137 1.00 93.25 182 GLY A N 1
ATOM 1427 C CA . GLY A 1 182 ? -3.177 0.410 -21.230 1.00 93.25 182 GLY A CA 1
ATOM 1428 C C . GLY A 1 182 ? -1.858 -0.264 -20.854 1.00 93.25 182 GLY A C 1
ATOM 1429 O O . GLY A 1 182 ? -1.816 -1.480 -20.713 1.00 93.25 182 GLY A O 1
ATOM 1430 N N . ALA A 1 183 ? -0.805 0.530 -20.647 1.00 93.19 183 ALA A N 1
ATOM 1431 C CA . ALA A 1 183 ? 0.507 0.051 -20.200 1.00 93.19 183 ALA A CA 1
ATOM 1432 C C . ALA A 1 183 ? 0.816 0.371 -18.722 1.00 93.19 183 ALA A C 1
ATOM 1434 O O . ALA A 1 183 ? 1.911 0.083 -18.242 1.00 93.19 183 ALA A O 1
ATOM 1435 N N . GLU A 1 184 ? -0.116 0.996 -17.999 1.00 94.62 184 GLU A N 1
ATOM 1436 C CA . GLU A 1 184 ? 0.085 1.418 -16.612 1.00 94.62 184 GLU A CA 1
ATOM 1437 C C . GLU A 1 184 ? -0.572 0.451 -15.625 1.00 94.62 184 GLU A C 1
ATOM 1439 O O . GLU A 1 184 ? -1.706 0.017 -15.822 1.00 94.62 184 GLU A O 1
ATOM 1444 N N . TYR A 1 185 ? 0.107 0.182 -14.515 1.00 95.56 185 TYR A N 1
ATOM 1445 C CA . TYR A 1 185 ? -0.394 -0.622 -13.408 1.00 95.56 185 TYR A CA 1
ATOM 1446 C C . TYR A 1 185 ? -0.821 0.292 -12.266 1.00 95.56 185 TYR A C 1
ATOM 1448 O O . TYR A 1 185 ? -0.043 1.121 -11.783 1.00 95.56 185 TYR A O 1
ATOM 1456 N N . TRP A 1 186 ? -2.055 0.115 -11.809 1.00 94.31 186 TRP A N 1
ATOM 1457 C CA . TRP A 1 186 ? -2.680 0.943 -10.786 1.00 94.31 186 TRP A CA 1
ATOM 1458 C C . TRP A 1 186 ? -3.137 0.088 -9.609 1.00 94.31 186 TRP A C 1
ATOM 1460 O O . TRP A 1 186 ? -3.849 -0.890 -9.796 1.00 94.31 186 TRP A O 1
ATOM 1470 N N . ALA A 1 187 ? -2.789 0.490 -8.388 1.00 94.44 187 ALA A N 1
ATOM 1471 C CA . ALA A 1 187 ? -3.456 0.005 -7.187 1.00 94.44 187 ALA A CA 1
ATOM 1472 C C . ALA A 1 187 ? -4.833 0.659 -7.107 1.00 94.44 187 ALA A C 1
ATOM 1474 O O . ALA A 1 187 ? -4.937 1.878 -7.260 1.00 94.44 187 ALA A O 1
ATOM 1475 N N . CYS A 1 188 ? -5.875 -0.124 -6.854 1.00 93.00 188 CYS A N 1
ATOM 1476 C CA . CYS A 1 188 ? -7.248 0.336 -6.679 1.00 93.00 188 CYS A CA 1
ATOM 1477 C C . CYS A 1 188 ? -7.878 -0.347 -5.461 1.00 93.00 188 CYS A C 1
ATOM 1479 O O . CYS A 1 188 ? -7.792 -1.563 -5.297 1.00 93.00 188 CYS A O 1
ATOM 1481 N N . TRP A 1 189 ? -8.502 0.440 -4.586 1.00 91.38 189 TRP A N 1
ATOM 1482 C CA . TRP A 1 189 ? -9.204 -0.057 -3.401 1.00 91.38 189 TRP A CA 1
ATOM 1483 C C . TRP A 1 189 ? -10.367 0.856 -3.020 1.00 91.38 189 TRP A C 1
ATOM 1485 O O . TRP A 1 189 ? -10.542 1.934 -3.586 1.00 91.38 189 TRP A O 1
ATOM 1495 N N . GLY A 1 190 ? -11.195 0.420 -2.073 1.00 80.38 190 GLY A N 1
ATOM 1496 C CA . GLY A 1 190 ? -12.286 1.225 -1.515 1.00 80.38 190 GLY A CA 1
ATOM 1497 C C . GLY A 1 190 ? -13.520 1.385 -2.409 1.00 80.38 190 GLY A C 1
ATOM 1498 O O . GLY A 1 190 ? -14.562 1.784 -1.902 1.00 80.38 190 GLY A O 1
ATOM 1499 N N . LYS A 1 191 ? -13.463 1.026 -3.700 1.00 71.12 191 LYS A N 1
ATOM 1500 C CA . LYS A 1 191 ? -14.659 1.012 -4.554 1.00 71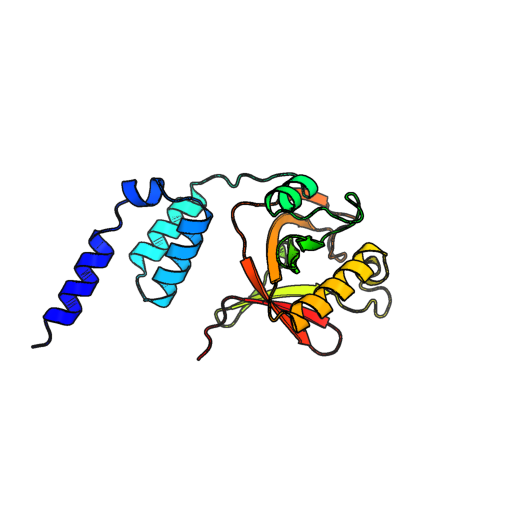.12 191 LYS A CA 1
ATOM 1501 C C . LYS A 1 191 ? -15.690 0.031 -3.994 1.00 71.12 191 LYS A C 1
ATOM 1503 O O . LYS A 1 191 ? -15.361 -1.117 -3.701 1.00 71.12 191 LYS A O 1
ATOM 1508 N N . LYS A 1 192 ? -16.945 0.474 -3.891 1.00 53.31 192 LYS A N 1
ATOM 1509 C CA . LYS A 1 192 ? -18.076 -0.419 -3.624 1.00 53.31 192 LYS A CA 1
ATOM 1510 C C . LYS A 1 192 ? -18.238 -1.351 -4.821 1.00 53.31 192 LYS A C 1
ATOM 1512 O O . LYS A 1 192 ? -18.524 -0.881 -5.920 1.00 53.31 192 LYS A O 1
ATOM 1517 N N . THR A 1 193 ? -18.059 -2.648 -4.608 1.00 41.75 193 THR A N 1
ATOM 1518 C CA . THR A 1 193 ? -18.630 -3.654 -5.501 1.00 41.75 193 THR A CA 1
ATOM 1519 C C . THR A 1 193 ? -20.146 -3.503 -5.383 1.00 41.75 193 THR A C 1
ATOM 1521 O O . THR A 1 193 ? -20.682 -3.665 -4.285 1.00 41.75 193 THR A O 1
ATOM 1524 N N . ILE A 1 194 ? -20.794 -3.042 -6.456 1.00 34.00 194 ILE A N 1
ATOM 1525 C CA . ILE A 1 194 ? -22.259 -3.039 -6.579 1.00 34.00 194 ILE A CA 1
ATOM 1526 C C . ILE A 1 194 ? -22.707 -4.481 -6.786 1.00 34.00 194 ILE A C 1
ATOM 1528 O O . ILE A 1 194 ? -22.023 -5.177 -7.572 1.00 34.00 194 ILE A O 1
#

Sequence (194 aa):
MNTMASAFKTDRARAWTRERLDQLSRQELVNLQANAQRLGEQELAALCAALLEERPRKLMPRTRAFEARGVWLYDPRTSWSGVRKADGAVVMALWQPAVKSRDGGCRCLLWAPNVGGARPWSDSPAGRERLEHCKLAIERQGAEGLLVYGQPLEGRLPEDRASTVLGIDAETVIRFQVELRGAEYWACWGKKTI

Foldseek 3Di:
DPPVVVVVVVVVLVVDDPVVLVPDFLQRLVVQLLVCVVVVVVVSNVSSVVVNVVDDFPFDAQQVLCVLVQFHAPDSLQAQWGARPPPRATEGEFEPVQWDDDDQKIKHWQAADCPPNLEPSCPPPNNVVSVVSLVSLQVVQKHKYWYWDAAQPPSYPDDNDGPDTPGIRSRHIDIFGWDCDPRTIMTMDRDDPD

Secondary structure (DSSP, 8-state):
--HHHHHHHHHHHHT--HHHHHTS-HHHHHHHHHHHHHHT-HHHHHHHHHHHHHSPP-EE-HHHHHHTTT---SSTTT--EEE-TTT--EEEEEEGGGPEEETTEEEEEEE---GGGS-GGGGSHHHHHHHHHHHHHHHTT-EEEEEEEEEEPTT-TTSS-EEEEEEEEEEEEEEEEEEEETTEEEEEE-----